Protein AF-A0A0G1E9Y6-F1 (afdb_monomer)

Nearest PDB structures (foldseek):
  5xzd-assembly1_D  TM=4.457E-01  e=4.533E+00  Roseovarius nubinhibens ISM
  3pzk-assembly1_A  TM=4.307E-01  e=6.859E+00  Mycobacterium tuberculosis
  7fc0-assembly2_F  TM=2.305E-01  e=1.658E+00  Rugamonas rubra
  7jmk-assembly1_A  TM=2.685E-01  e=7.721E+00  Sus scrofa

Sequence (262 aa):
MTETLSKDFIAIGKQYVEQHLTRLEKEKPYSPEYYFTLLLAKGIEAREKGNYGIAAAYVVRRGKMEFIFLGQNDMVSANNPHGHAEMNAVQNAKETFTKPVLDDLSIIIDWVPRTDEEISAVLARKQDYGTVIIRQAPENSKDEEFLITTLEPCPMCTVGSLKNPAVENVVIGAEDKFAGQVLNGRLEQLSQLWHDATITVNPNIFLMQSKNPDEKDTYIPDKLRELIQDLFFQTKDPLDAILRQNKTGFLVIPRNLEQLAN

Organism: NCBI:txid1618369

Solvent-accessible surface area (backbone atoms only — not comparable to full-atom values): 14147 Å² total; per-residue (Å²): 143,76,85,70,77,45,69,64,55,57,51,52,51,50,50,52,35,70,72,36,47,74,54,26,57,72,77,39,58,87,37,56,52,35,54,52,38,56,30,44,55,36,10,49,56,12,37,72,39,40,14,49,16,33,13,13,32,31,34,40,32,44,73,56,33,27,38,39,13,46,13,34,18,34,28,38,46,67,72,29,95,72,31,38,14,55,49,37,3,49,47,46,43,52,49,63,70,68,42,72,88,43,74,93,51,91,56,81,95,71,76,58,60,84,46,75,66,49,42,48,53,55,64,66,53,79,64,87,61,92,40,48,48,74,46,75,36,66,90,88,48,65,73,48,26,31,40,38,27,39,48,37,43,31,61,66,42,42,46,63,55,37,53,42,73,61,34,49,36,38,38,26,46,29,87,37,93,86,58,37,24,71,64,94,68,34,45,77,72,43,56,69,73,54,30,57,52,32,60,76,35,62,50,49,79,35,56,42,70,45,89,46,83,84,46,57,82,24,27,47,58,67,69,58,51,50,51,40,47,47,40,32,58,69,30,41,62,62,50,52,51,54,66,64,65,64,76,83,60,87,81,81,64,60,63,33,63,73,75,71,79,118

pLDDT: mean 81.6, std 17.06, range [32.81, 97.81]

Mean predicted aligned error: 8.32 Å

Foldseek 3Di:
DQCPLPPVLLVVLVVVLVVPQVVCCPPPVPFPQNQLSVLSVQLSVCVQQQHQSKKKWKWWDDAFKIKTFIFHACCQQVVNVQRHRLLNNVVSVVCVQPPCPCVVPDDHPPDDDPDPVSLCVVVVPPDPPVGMDMDTDPVPDDGAIAMEILEADFLCSLQVNQLPLRHQEYEYLYYDPPGHQDPDCSLVVDDPVSSVSNVVSVHHYEDLPDPDVVPRRNHDDPVSSCSSVSSNVSSPPVVVVVVVVPPDDDDPRDRGPVVVVD

Radius of gyration: 18.91 Å; Cα contacts (8 Å, |Δi|>4): 458; chains: 1; bounding box: 53×44×56 Å

InterPro domains:
  IPR002125 Cytidine and deoxycytidylate deaminase domain [PF00383] (33-173)
  IPR002125 Cytidine and deoxycytidylate deaminase domain [PS51747] (30-190)
  IPR016193 Cytidine deaminase-like [SSF53927] (30-204)

Structure (mmCIF, N/CA/C/O backbone):
data_AF-A0A0G1E9Y6-F1
#
_entry.id   AF-A0A0G1E9Y6-F1
#
loop_
_atom_site.group_PDB
_atom_site.id
_atom_site.type_symbol
_atom_site.label_atom_id
_atom_site.label_alt_id
_atom_site.label_comp_id
_atom_site.label_asym_id
_atom_site.label_entity_id
_atom_site.label_seq_id
_atom_site.pdbx_PDB_ins_code
_atom_site.Cartn_x
_atom_site.Cartn_y
_atom_site.Cartn_z
_atom_site.occupancy
_atom_site.B_iso_or_equiv
_atom_site.auth_seq_id
_atom_site.auth_comp_id
_atom_site.auth_asym_id
_atom_site.auth_atom_id
_atom_site.pdbx_PDB_model_num
ATOM 1 N N . MET A 1 1 ? 15.962 5.288 -27.166 1.00 34.84 1 MET A N 1
ATOM 2 C CA . MET A 1 1 ? 14.482 5.222 -27.075 1.00 34.84 1 MET A CA 1
ATOM 3 C C . MET A 1 1 ? 14.053 5.073 -25.609 1.00 34.84 1 MET A C 1
ATOM 5 O O . MET A 1 1 ? 13.316 4.158 -25.281 1.00 34.84 1 MET A O 1
ATOM 9 N N . THR A 1 2 ? 14.538 5.933 -24.708 1.00 37.34 2 THR A N 1
ATOM 10 C CA . THR A 1 2 ? 14.408 5.742 -23.244 1.00 37.34 2 THR A CA 1
ATOM 11 C C . THR A 1 2 ? 13.810 6.948 -22.508 1.00 37.34 2 THR A C 1
ATOM 13 O O . THR A 1 2 ? 13.509 6.842 -21.329 1.00 37.34 2 THR A O 1
ATOM 16 N N . GLU A 1 3 ? 13.536 8.060 -23.198 1.00 37.41 3 GLU A N 1
ATOM 17 C CA . GLU A 1 3 ? 12.888 9.258 -22.623 1.00 37.41 3 GLU A CA 1
ATOM 18 C C . GLU A 1 3 ? 11.346 9.217 -22.649 1.00 37.41 3 GLU A C 1
ATOM 20 O O . GLU A 1 3 ? 10.684 10.093 -22.097 1.00 37.41 3 GLU A O 1
ATOM 25 N N . THR A 1 4 ? 10.755 8.198 -23.282 1.00 38.66 4 THR A N 1
ATOM 26 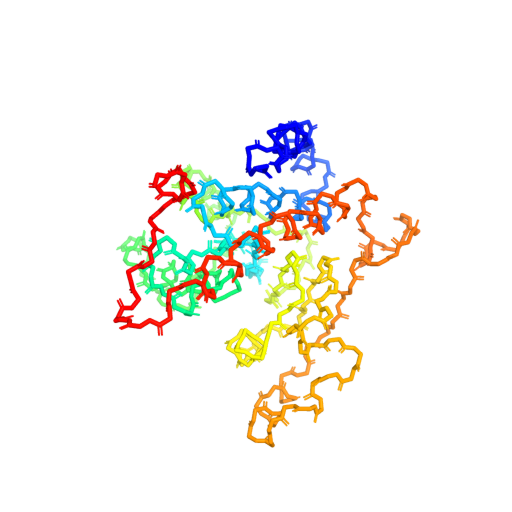C CA . THR A 1 4 ? 9.312 8.118 -23.592 1.00 38.66 4 THR A CA 1
ATOM 27 C C . THR A 1 4 ? 8.570 7.042 -22.790 1.00 38.66 4 THR A C 1
ATOM 29 O O . THR A 1 4 ? 7.489 6.613 -23.179 1.00 38.66 4 THR A O 1
ATOM 32 N N . LEU A 1 5 ? 9.121 6.600 -21.656 1.00 50.09 5 LEU A N 1
ATOM 33 C CA . LEU A 1 5 ? 8.353 5.886 -20.627 1.00 50.09 5 LEU A CA 1
ATOM 34 C C . LEU A 1 5 ? 7.532 6.949 -19.886 1.00 50.09 5 LEU A C 1
ATOM 36 O O . LEU A 1 5 ? 8.026 7.628 -18.986 1.00 50.09 5 LEU A O 1
ATOM 40 N N . SER A 1 6 ? 6.347 7.220 -20.436 1.00 56.78 6 SER A N 1
ATOM 41 C CA . SER A 1 6 ? 5.873 8.583 -20.687 1.00 56.78 6 SER A CA 1
ATOM 42 C C . SER A 1 6 ? 5.737 9.457 -19.436 1.00 56.78 6 SER A C 1
ATOM 44 O O . SER A 1 6 ? 5.146 9.069 -18.425 1.00 56.78 6 SER A O 1
ATOM 46 N N . LYS A 1 7 ? 6.242 10.694 -19.533 1.00 61.03 7 LYS A N 1
ATOM 47 C CA . LYS A 1 7 ? 5.901 11.788 -18.606 1.00 61.03 7 LYS A CA 1
ATOM 48 C C . LYS A 1 7 ? 4.377 11.934 -18.463 1.00 61.03 7 LYS A C 1
ATOM 50 O O . LYS A 1 7 ? 3.896 12.274 -17.384 1.00 61.03 7 LYS A O 1
ATOM 55 N N . ASP A 1 8 ? 3.636 11.579 -19.513 1.00 78.12 8 ASP A N 1
ATOM 56 C CA . ASP A 1 8 ? 2.174 11.575 -19.547 1.00 78.12 8 ASP A CA 1
ATOM 57 C C . ASP A 1 8 ? 1.568 10.641 -18.494 1.00 78.12 8 ASP A C 1
ATOM 59 O O . ASP A 1 8 ? 0.595 11.012 -17.850 1.00 78.12 8 ASP A O 1
ATOM 63 N N . PHE A 1 9 ? 2.152 9.465 -18.239 1.00 82.56 9 PHE A N 1
ATOM 64 C CA . PHE A 1 9 ? 1.605 8.551 -17.237 1.00 82.56 9 PHE A CA 1
ATOM 65 C C . PHE A 1 9 ? 1.725 9.089 -15.808 1.00 82.56 9 PHE A C 1
ATOM 67 O O . PHE A 1 9 ? 0.762 9.023 -15.048 1.00 82.56 9 PHE A O 1
ATOM 74 N N . ILE A 1 10 ? 2.883 9.651 -15.437 1.00 87.00 10 ILE A N 1
ATOM 75 C CA . ILE A 1 10 ? 3.052 10.276 -14.114 1.00 87.00 10 ILE A CA 1
ATOM 76 C C . ILE A 1 10 ? 2.090 11.445 -13.957 1.00 87.00 10 ILE A C 1
ATOM 78 O O . ILE A 1 10 ? 1.465 11.574 -12.907 1.00 87.00 10 ILE A O 1
ATOM 82 N N . ALA A 1 11 ? 1.941 12.264 -14.999 1.00 90.25 11 ALA A N 1
ATOM 83 C CA . ALA A 1 11 ? 0.990 13.365 -14.989 1.00 90.25 11 ALA A CA 1
ATOM 84 C C . ALA A 1 11 ? -0.448 12.864 -14.773 1.00 90.25 11 ALA A C 1
ATOM 86 O O . ALA A 1 11 ? -1.142 13.394 -13.911 1.00 90.25 11 ALA A O 1
ATOM 87 N N . ILE A 1 12 ? -0.867 11.800 -15.470 1.00 92.56 12 ILE A N 1
ATOM 88 C CA . ILE A 1 12 ? -2.189 11.178 -15.285 1.00 92.56 12 ILE A CA 1
ATOM 89 C C . ILE A 1 12 ? -2.346 10.638 -13.857 1.00 92.56 12 ILE A C 1
ATOM 91 O O . ILE A 1 12 ? -3.382 10.856 -13.233 1.00 92.56 12 ILE A O 1
ATOM 95 N N . GLY A 1 13 ? -1.336 9.948 -13.321 1.00 93.81 13 GLY A N 1
ATOM 96 C CA . GLY A 1 13 ? -1.364 9.417 -11.958 1.00 93.81 13 GLY A CA 1
ATOM 97 C C . GLY A 1 13 ? -1.478 10.521 -10.903 1.00 93.81 13 GLY A C 1
ATOM 98 O O . GLY A 1 13 ? -2.328 10.441 -10.019 1.00 93.81 13 GLY A O 1
ATOM 99 N N . LYS A 1 14 ? -0.684 11.591 -11.028 1.00 94.88 14 LYS A N 1
ATOM 100 C CA . LYS A 1 14 ? -0.758 12.766 -10.145 1.00 94.88 14 LYS A CA 1
ATOM 101 C C . LYS A 1 14 ? -2.113 13.457 -10.242 1.00 94.88 14 LYS A C 1
ATOM 103 O O . LYS A 1 14 ? -2.725 13.733 -9.216 1.00 94.88 14 LYS A O 1
ATOM 108 N N . GLN A 1 15 ? -2.619 13.646 -11.458 1.00 95.81 15 GLN A N 1
ATOM 109 C CA . GLN A 1 15 ? -3.943 14.213 -11.692 1.00 95.81 15 GLN A CA 1
ATOM 110 C C . GLN A 1 15 ? -5.045 13.363 -11.042 1.00 95.81 15 GLN A C 1
ATOM 112 O O . GLN A 1 15 ? -5.948 13.918 -10.420 1.00 95.81 15 GLN A O 1
ATOM 117 N N . TYR A 1 16 ? -4.966 12.030 -11.136 1.00 96.19 16 TYR A N 1
ATOM 118 C CA . TYR A 1 16 ? -5.903 11.124 -10.465 1.00 96.19 16 TYR A CA 1
ATOM 119 C C . TYR A 1 16 ? -5.879 11.329 -8.945 1.00 96.19 16 TYR A C 1
ATOM 121 O O . TYR A 1 16 ? -6.930 11.487 -8.322 1.00 96.19 16 TYR A O 1
ATOM 129 N N . VAL A 1 17 ? -4.683 11.375 -8.346 1.00 96.19 17 VAL A N 1
ATOM 130 C CA . VAL A 1 17 ? -4.509 11.621 -6.905 1.00 96.19 17 VAL A CA 1
ATOM 131 C C . VAL A 1 17 ? -5.109 12.973 -6.508 1.00 96.19 17 VAL A C 1
ATOM 133 O O . VAL A 1 17 ? -5.922 13.025 -5.587 1.00 96.19 17 VAL A O 1
ATOM 136 N N . GLU A 1 18 ? -4.778 14.051 -7.220 1.00 95.12 18 GLU A N 1
ATOM 137 C CA . GLU A 1 18 ? -5.280 15.407 -6.949 1.00 95.12 18 GLU A CA 1
ATOM 138 C C . GLU A 1 18 ? -6.811 15.500 -7.036 1.00 95.12 18 GLU A C 1
ATOM 140 O O . GLU A 1 18 ? -7.451 16.144 -6.204 1.00 95.12 18 GLU A O 1
ATOM 145 N N . GLN A 1 19 ? -7.416 14.830 -8.019 1.00 94.88 19 GLN A N 1
ATOM 146 C CA . GLN A 1 19 ? -8.863 14.854 -8.242 1.00 94.88 19 GLN A CA 1
ATOM 147 C C . GLN A 1 19 ? -9.655 14.020 -7.233 1.00 94.88 19 GLN A C 1
ATOM 149 O O . GLN A 1 19 ? -10.863 14.231 -7.072 1.00 94.88 19 GLN A O 1
ATOM 154 N N . HIS A 1 20 ? -9.028 13.031 -6.596 1.00 95.69 20 HIS A N 1
ATOM 155 C CA . HIS A 1 20 ? -9.759 12.031 -5.824 1.00 95.69 20 HIS A CA 1
ATOM 156 C C . HIS A 1 20 ? -9.393 11.979 -4.353 1.00 95.69 20 HIS A C 1
ATOM 158 O O . HIS A 1 20 ? -10.297 11.762 -3.551 1.00 95.69 20 HIS A O 1
ATOM 164 N N . LEU A 1 21 ? -8.141 12.224 -3.965 1.00 93.06 21 LEU A N 1
ATOM 165 C CA . LEU A 1 21 ? -7.697 11.971 -2.595 1.00 93.06 21 LEU A CA 1
ATOM 166 C C . LEU A 1 21 ? -8.490 12.787 -1.564 1.00 93.06 21 LEU A C 1
ATOM 168 O O . LEU A 1 21 ? -9.102 12.206 -0.673 1.00 93.06 21 LEU A O 1
ATOM 172 N N . THR A 1 22 ? -8.582 14.109 -1.738 1.00 91.81 22 THR A N 1
ATOM 173 C CA . THR A 1 22 ? -9.331 14.998 -0.827 1.00 91.81 22 THR A CA 1
ATOM 174 C C . THR A 1 22 ? -10.829 14.685 -0.794 1.00 91.81 22 THR A C 1
ATOM 176 O O . THR A 1 22 ? -11.490 14.862 0.229 1.00 91.81 22 THR A O 1
ATOM 179 N N . ARG A 1 23 ? -11.394 14.238 -1.922 1.00 95.31 23 ARG A N 1
ATOM 180 C CA . ARG A 1 23 ? -12.802 13.831 -2.002 1.00 95.31 23 ARG A CA 1
ATOM 181 C C . ARG A 1 23 ? -13.021 12.527 -1.233 1.00 95.31 23 ARG A C 1
ATOM 183 O O . ARG A 1 23 ? -13.913 12.456 -0.395 1.00 95.31 23 ARG A O 1
ATOM 190 N N . LEU A 1 24 ? -12.187 11.521 -1.485 1.00 94.38 24 LEU A N 1
ATOM 191 C CA . LEU A 1 24 ? -12.252 10.210 -0.842 1.00 94.38 24 LEU A CA 1
ATOM 192 C C . LEU A 1 24 ? -11.984 10.294 0.656 1.00 94.38 24 LEU A C 1
ATOM 194 O O . LEU A 1 24 ? -12.650 9.604 1.416 1.00 94.38 24 LEU A O 1
ATOM 198 N N . GLU A 1 25 ? -11.082 11.170 1.089 1.00 92.56 25 GLU A N 1
ATOM 199 C CA . GLU A 1 25 ? -10.841 11.435 2.507 1.00 92.56 25 GLU A CA 1
ATOM 200 C C . GLU A 1 25 ? -12.116 11.878 3.237 1.00 92.56 25 GLU A C 1
ATOM 202 O O . GLU A 1 25 ? -12.355 11.475 4.370 1.00 92.56 25 GLU A O 1
ATOM 207 N N . LYS A 1 26 ? -12.966 12.673 2.578 1.00 92.06 26 LYS A N 1
ATOM 208 C CA . LYS A 1 26 ? -14.221 13.168 3.157 1.00 92.06 26 LYS A CA 1
ATOM 209 C C . LYS A 1 26 ? -15.371 12.177 3.017 1.00 92.06 26 LYS A C 1
ATOM 211 O O . LYS A 1 26 ? -16.160 12.020 3.940 1.00 92.06 26 LYS A O 1
ATOM 216 N N . GLU A 1 27 ? -15.500 11.547 1.852 1.00 94.25 27 GLU A N 1
ATOM 217 C CA . GLU A 1 27 ? -16.672 10.735 1.501 1.00 94.25 27 GLU A CA 1
ATOM 218 C C . GLU A 1 27 ? -16.517 9.260 1.882 1.00 94.25 27 GLU A C 1
ATOM 220 O O . GLU A 1 27 ? -17.494 8.602 2.235 1.00 94.25 27 GLU A O 1
ATOM 225 N N . LYS A 1 28 ? -15.304 8.711 1.749 1.00 92.31 28 LYS A N 1
ATOM 226 C CA . LYS A 1 28 ? -15.010 7.277 1.880 1.00 92.31 28 LYS A CA 1
ATOM 227 C C . LYS A 1 28 ? -13.615 7.023 2.492 1.00 92.31 28 LYS A C 1
ATOM 229 O O . LYS A 1 28 ? -12.839 6.257 1.905 1.00 92.31 28 LYS A O 1
ATOM 234 N N . PRO A 1 29 ? -13.281 7.611 3.660 1.00 91.50 29 PRO A N 1
ATOM 235 C CA . PRO A 1 29 ? -11.922 7.595 4.208 1.00 91.50 29 PRO A CA 1
ATOM 236 C C . PRO A 1 29 ? -11.361 6.189 4.430 1.00 91.50 29 PRO A C 1
ATOM 238 O O . PRO A 1 29 ? -10.158 6.000 4.329 1.00 91.50 29 PRO A O 1
ATOM 241 N N . TYR A 1 30 ? -12.206 5.194 4.694 1.00 93.44 30 TYR A N 1
ATOM 242 C CA . TYR A 1 30 ? -11.786 3.824 5.018 1.00 93.44 30 TYR A CA 1
ATOM 243 C C . TYR A 1 30 ? -11.965 2.838 3.856 1.00 93.44 30 TYR A C 1
ATOM 245 O O . TYR A 1 30 ? -11.946 1.627 4.060 1.00 93.44 30 TYR A O 1
ATOM 253 N N . SER A 1 31 ? -12.202 3.339 2.641 1.00 93.69 31 SER A N 1
ATOM 254 C CA . SER A 1 31 ? -12.378 2.488 1.461 1.00 93.69 31 SER A CA 1
ATOM 255 C C . SER A 1 31 ? -11.037 2.024 0.886 1.00 93.69 31 SER A C 1
ATOM 257 O O . SER A 1 31 ? -10.064 2.784 0.939 1.00 93.69 31 SER A O 1
ATOM 259 N N . PRO A 1 32 ? -10.976 0.840 0.243 1.00 95.25 32 PRO A N 1
ATOM 260 C CA . PRO A 1 32 ? -9.805 0.442 -0.534 1.00 95.25 32 PRO A CA 1
ATOM 261 C C . PRO A 1 32 ? -9.393 1.510 -1.551 1.00 95.25 32 PRO A C 1
ATOM 263 O O . PRO A 1 32 ? -8.212 1.810 -1.668 1.00 95.25 32 PRO A O 1
ATOM 266 N N . GLU A 1 33 ? -10.355 2.164 -2.212 1.00 95.75 33 GLU A N 1
ATOM 267 C CA . GLU A 1 33 ? -10.093 3.259 -3.156 1.00 95.75 33 GLU A CA 1
ATOM 268 C C . GLU A 1 33 ? -9.278 4.401 -2.523 1.00 95.75 33 GLU A C 1
ATOM 270 O O . GLU A 1 33 ? -8.324 4.882 -3.137 1.00 95.75 33 GLU A O 1
ATOM 275 N N . TYR A 1 34 ? -9.594 4.805 -1.288 1.00 95.94 34 TYR A N 1
ATOM 276 C CA . TYR A 1 34 ? -8.815 5.814 -0.567 1.00 95.94 34 TYR A CA 1
ATOM 277 C C . TYR A 1 34 ? -7.381 5.340 -0.309 1.00 95.94 34 TYR A C 1
ATOM 279 O O . TYR A 1 34 ? -6.430 6.029 -0.688 1.00 95.94 34 TYR A O 1
ATOM 287 N N . TYR A 1 35 ? -7.211 4.153 0.284 1.00 96.88 35 TYR A N 1
ATOM 288 C CA . TYR A 1 35 ? -5.880 3.632 0.602 1.00 96.88 35 TYR A CA 1
ATOM 289 C C . TYR A 1 35 ? -5.032 3.452 -0.657 1.00 96.88 35 TYR A C 1
ATOM 291 O O . TYR A 1 35 ? -3.887 3.887 -0.702 1.00 96.88 35 TYR A O 1
ATOM 299 N N . PHE A 1 36 ? -5.596 2.887 -1.720 1.00 97.81 36 PHE A N 1
ATOM 300 C CA . PHE A 1 36 ? -4.884 2.706 -2.979 1.00 97.81 36 PHE A CA 1
ATOM 301 C C . PHE A 1 36 ? -4.582 4.030 -3.693 1.00 97.81 36 PHE A C 1
ATOM 303 O O . PHE A 1 36 ? -3.564 4.121 -4.374 1.00 97.81 36 PHE A O 1
ATOM 310 N N . THR A 1 37 ? -5.377 5.084 -3.482 1.00 97.25 37 THR A N 1
ATOM 311 C CA . THR A 1 37 ? -5.044 6.436 -3.966 1.00 97.25 37 THR A CA 1
ATOM 312 C C . THR A 1 37 ? -3.858 7.036 -3.197 1.00 97.25 37 THR A C 1
ATOM 314 O O . THR A 1 37 ? -2.972 7.624 -3.817 1.00 97.25 37 THR A O 1
ATOM 317 N N . LEU A 1 38 ? -3.774 6.836 -1.872 1.00 95.88 38 LEU A N 1
ATOM 318 C CA . LEU A 1 38 ? -2.578 7.194 -1.088 1.00 95.88 38 LEU A CA 1
ATOM 319 C C . LEU A 1 38 ? -1.339 6.439 -1.585 1.00 95.88 38 LEU A C 1
ATOM 321 O O . LEU A 1 38 ? -0.268 7.022 -1.762 1.00 95.88 38 LEU A O 1
ATOM 325 N N . LEU A 1 39 ? -1.487 5.137 -1.831 1.00 97.62 39 LEU A N 1
ATOM 326 C CA . LEU A 1 39 ? -0.387 4.298 -2.290 1.00 97.62 39 LEU A CA 1
ATOM 327 C C . LEU A 1 39 ? 0.042 4.613 -3.721 1.00 97.62 39 LEU A C 1
ATOM 329 O O . LEU A 1 39 ? 1.234 4.558 -4.009 1.00 97.62 39 LEU A O 1
ATOM 333 N N . LEU A 1 40 ? -0.878 5.013 -4.599 1.00 97.50 40 LEU A N 1
ATOM 334 C CA . LEU A 1 40 ? -0.531 5.520 -5.924 1.00 97.50 40 LEU A CA 1
ATOM 335 C C . LEU A 1 40 ? 0.393 6.742 -5.813 1.00 97.50 40 LEU A C 1
ATOM 337 O O . LEU A 1 40 ? 1.425 6.783 -6.481 1.00 97.50 40 LEU A O 1
ATOM 341 N N . ALA A 1 41 ? 0.079 7.696 -4.929 1.00 95.94 41 ALA A N 1
ATOM 342 C CA . ALA A 1 41 ? 0.934 8.861 -4.696 1.00 95.94 41 ALA A CA 1
ATOM 343 C C . ALA A 1 41 ? 2.351 8.451 -4.249 1.00 95.94 41 ALA A C 1
ATOM 345 O O . ALA A 1 41 ? 3.343 8.919 -4.808 1.00 95.94 41 ALA A O 1
ATOM 346 N N . LYS A 1 42 ? 2.457 7.499 -3.314 1.00 96.31 42 LYS A N 1
ATOM 347 C CA . LYS A 1 42 ? 3.748 6.979 -2.834 1.00 96.31 42 LYS A CA 1
ATOM 348 C C . LYS A 1 42 ? 4.507 6.144 -3.864 1.00 96.31 42 LYS A C 1
ATOM 350 O O . LYS A 1 42 ? 5.730 6.225 -3.942 1.00 96.31 42 LYS A O 1
ATOM 355 N N . GLY A 1 43 ? 3.813 5.385 -4.704 1.00 96.25 43 GLY A N 1
ATOM 356 C CA . GLY A 1 43 ? 4.439 4.672 -5.815 1.00 96.25 43 GLY A CA 1
ATOM 357 C C . GLY A 1 43 ? 5.015 5.642 -6.852 1.00 96.25 43 GLY A C 1
ATOM 358 O O . GLY A 1 43 ? 6.089 5.394 -7.401 1.00 96.25 43 GLY A O 1
ATOM 359 N N . ILE A 1 44 ? 4.330 6.768 -7.096 1.00 95.19 44 ILE A N 1
ATOM 360 C CA . ILE A 1 44 ? 4.820 7.834 -7.977 1.00 95.19 44 ILE A CA 1
ATOM 361 C C . ILE A 1 44 ? 6.095 8.439 -7.383 1.00 95.19 44 ILE A C 1
ATOM 363 O O . ILE A 1 44 ? 7.099 8.521 -8.087 1.00 95.19 44 ILE A O 1
ATOM 367 N N . GLU A 1 45 ? 6.105 8.756 -6.083 1.00 94.19 45 GLU A N 1
ATOM 368 C CA . GLU A 1 45 ? 7.312 9.219 -5.383 1.00 94.19 45 GLU A CA 1
ATOM 369 C C . GLU A 1 45 ? 8.468 8.201 -5.477 1.00 94.19 45 GLU A C 1
ATOM 371 O O . GLU A 1 45 ? 9.625 8.593 -5.643 1.00 94.19 45 GLU A O 1
ATOM 376 N N . ALA A 1 46 ? 8.193 6.895 -5.362 1.00 94.62 46 ALA A N 1
ATOM 377 C CA . ALA A 1 46 ? 9.204 5.841 -5.511 1.00 94.62 46 ALA A CA 1
ATOM 378 C C . ALA A 1 46 ? 9.831 5.858 -6.908 1.00 94.62 46 ALA A C 1
ATOM 380 O O . ALA A 1 46 ? 11.059 5.881 -7.037 1.00 94.62 46 ALA A O 1
ATOM 381 N N . ARG A 1 47 ? 8.984 5.914 -7.942 1.00 91.69 47 ARG A N 1
ATOM 382 C CA . ARG A 1 47 ? 9.408 6.007 -9.341 1.00 91.69 47 ARG A CA 1
ATOM 383 C C . ARG A 1 47 ? 10.238 7.261 -9.601 1.00 91.69 47 ARG A C 1
ATOM 385 O O . ARG A 1 47 ? 11.270 7.169 -10.256 1.00 91.69 47 ARG A O 1
ATOM 392 N N . GLU A 1 48 ? 9.809 8.421 -9.111 1.00 90.56 48 GLU A N 1
ATOM 393 C CA . GLU A 1 48 ? 10.532 9.688 -9.306 1.00 90.56 48 GLU A CA 1
ATOM 394 C C . GLU A 1 48 ? 11.925 9.663 -8.666 1.00 90.56 48 GLU A C 1
ATOM 396 O O . GLU A 1 48 ? 12.869 10.235 -9.207 1.00 90.56 48 GLU A O 1
ATOM 401 N N . LYS A 1 49 ? 12.087 8.918 -7.567 1.00 90.00 49 LYS A N 1
ATOM 402 C CA . LYS A 1 49 ? 13.388 8.644 -6.935 1.00 90.00 49 LYS A CA 1
ATOM 403 C C . LYS A 1 49 ? 14.194 7.538 -7.635 1.00 90.00 49 LYS A C 1
ATOM 405 O O . LYS A 1 49 ? 15.302 7.236 -7.210 1.00 90.00 49 LYS A O 1
ATOM 410 N N . GLY A 1 50 ? 13.667 6.941 -8.703 1.00 89.19 50 GLY A N 1
ATOM 411 C CA . GLY A 1 50 ? 14.321 5.890 -9.482 1.00 89.19 50 GLY A CA 1
ATOM 412 C C . GLY A 1 50 ? 14.225 4.486 -8.900 1.00 89.19 50 GLY A C 1
ATOM 413 O O . GLY A 1 50 ? 15.073 3.652 -9.191 1.00 89.19 50 GLY A O 1
ATOM 414 N N . ASN A 1 51 ? 13.193 4.209 -8.108 1.00 92.19 51 ASN A N 1
ATOM 415 C CA . ASN A 1 51 ? 12.891 2.867 -7.616 1.00 92.19 51 ASN A CA 1
ATOM 416 C C . ASN A 1 51 ? 11.750 2.230 -8.412 1.00 92.19 51 ASN A C 1
ATOM 418 O O . ASN A 1 51 ? 11.069 2.894 -9.200 1.00 92.19 51 ASN A O 1
ATOM 422 N N . TYR A 1 52 ? 11.509 0.940 -8.171 1.00 94.25 52 TYR A N 1
ATOM 423 C CA . TYR A 1 52 ? 10.278 0.302 -8.624 1.00 94.25 52 TYR A CA 1
ATOM 424 C C . TYR A 1 52 ? 9.082 1.060 -8.041 1.00 94.25 52 TYR A C 1
ATOM 426 O O . TYR A 1 52 ? 9.066 1.386 -6.855 1.00 94.25 52 TYR A O 1
ATOM 434 N N . GLY A 1 53 ? 8.084 1.350 -8.870 1.00 95.69 53 GLY A N 1
ATOM 435 C CA . GLY A 1 53 ? 6.898 2.124 -8.512 1.00 95.69 53 GLY A CA 1
ATOM 436 C C . GLY A 1 53 ? 5.914 1.351 -7.628 1.00 95.69 53 GLY A C 1
ATOM 437 O O . GLY A 1 53 ? 4.767 1.151 -8.009 1.00 95.69 53 GLY A O 1
ATOM 438 N N . ILE A 1 54 ? 6.383 0.878 -6.474 1.00 97.38 54 ILE A N 1
ATOM 439 C CA . ILE A 1 54 ? 5.655 0.033 -5.526 1.00 97.38 54 ILE A CA 1
ATOM 440 C C . ILE A 1 54 ? 5.535 0.789 -4.202 1.00 97.38 54 ILE A C 1
ATOM 442 O O . ILE A 1 54 ? 6.511 1.349 -3.694 1.00 97.38 54 ILE A O 1
ATOM 446 N N . ALA A 1 55 ? 4.337 0.765 -3.631 1.00 97.81 55 ALA A N 1
ATOM 447 C CA . ALA A 1 55 ? 4.017 1.301 -2.316 1.00 97.81 55 ALA A CA 1
ATOM 448 C C . ALA A 1 55 ? 3.150 0.336 -1.497 1.00 97.81 55 ALA A C 1
ATOM 450 O O . ALA A 1 55 ? 2.437 -0.508 -2.051 1.00 97.81 55 ALA A O 1
ATOM 451 N N . ALA A 1 56 ? 3.197 0.493 -0.178 1.00 97.75 56 ALA A N 1
ATOM 452 C CA . ALA A 1 56 ? 2.418 -0.274 0.779 1.00 97.75 56 ALA A CA 1
ATOM 453 C C . ALA A 1 56 ? 2.023 0.586 1.986 1.00 97.75 56 ALA A C 1
ATOM 455 O O . ALA A 1 56 ? 2.640 1.613 2.261 1.00 97.75 56 ALA A O 1
ATOM 456 N N . ALA A 1 57 ? 0.986 0.172 2.702 1.00 96.56 57 ALA A N 1
ATOM 457 C CA . ALA A 1 57 ? 0.565 0.746 3.966 1.00 96.56 57 ALA A CA 1
ATOM 458 C C . ALA A 1 57 ? 0.458 -0.363 5.006 1.00 96.56 57 ALA A C 1
ATOM 460 O O . ALA A 1 57 ? -0.189 -1.380 4.767 1.00 96.56 57 ALA A O 1
ATOM 461 N N . TYR A 1 58 ? 1.050 -0.135 6.168 1.00 94.75 58 TYR A N 1
ATOM 462 C CA . TYR A 1 58 ? 0.751 -0.889 7.372 1.00 94.75 58 TYR A CA 1
ATOM 463 C C . TYR A 1 58 ? -0.301 -0.107 8.146 1.00 94.75 58 TYR A C 1
ATOM 465 O O . TYR A 1 58 ? -0.063 1.049 8.489 1.00 94.75 58 TYR A O 1
ATOM 473 N N . VAL A 1 59 ? -1.474 -0.687 8.366 1.00 93.62 59 VAL A N 1
ATOM 474 C CA . VAL A 1 59 ? -2.573 -0.006 9.048 1.00 93.62 59 VAL A CA 1
ATOM 475 C C . VAL A 1 59 ? -2.822 -0.675 10.383 1.00 93.62 59 VAL A C 1
ATOM 477 O O . VAL A 1 59 ? -2.941 -1.894 10.459 1.00 93.62 59 VAL A O 1
ATOM 480 N N . VAL A 1 60 ? -2.898 0.139 11.428 1.00 90.81 60 VAL A N 1
ATOM 481 C CA . VAL A 1 60 ? -3.177 -0.290 12.795 1.00 90.81 60 VAL A CA 1
ATOM 482 C C . VAL A 1 60 ? -4.416 0.447 13.268 1.00 90.81 60 VAL A C 1
ATOM 484 O O . VAL A 1 60 ? -4.422 1.677 13.329 1.00 90.81 60 VAL A O 1
ATOM 487 N N . ARG A 1 61 ? -5.462 -0.298 13.617 1.00 89.94 61 ARG A N 1
ATOM 488 C CA . ARG A 1 61 ? -6.631 0.220 14.326 1.00 89.94 61 ARG A CA 1
ATOM 489 C C . ARG A 1 61 ? -6.564 -0.261 15.757 1.00 89.94 61 ARG A C 1
ATOM 491 O O . ARG A 1 61 ? -6.423 -1.454 16.011 1.00 89.94 61 ARG A O 1
ATOM 498 N N . ARG A 1 62 ? -6.609 0.683 16.687 1.00 85.69 62 ARG A N 1
ATOM 499 C CA . ARG A 1 62 ? -6.576 0.419 18.123 1.00 85.69 62 ARG A CA 1
ATOM 500 C C . ARG A 1 62 ? -7.524 1.390 18.806 1.00 85.69 62 ARG A C 1
ATOM 502 O O . ARG A 1 62 ? -7.375 2.606 18.662 1.00 85.69 62 ARG A O 1
ATOM 509 N N . GLY A 1 63 ? -8.501 0.872 19.542 1.00 84.06 63 GLY A N 1
ATOM 510 C CA . GLY A 1 63 ? -9.545 1.687 20.158 1.00 84.06 63 GLY A CA 1
ATOM 511 C C . GLY A 1 63 ? -10.269 2.557 19.125 1.00 84.06 63 GLY A C 1
ATOM 512 O O . GLY A 1 63 ? -10.817 2.057 18.151 1.00 84.06 63 GLY A O 1
ATOM 513 N N . LYS A 1 64 ? -10.271 3.880 19.326 1.00 86.62 64 LYS A N 1
ATOM 514 C CA . LYS A 1 64 ? -10.908 4.842 18.406 1.00 86.62 64 LYS A CA 1
ATOM 515 C C . LYS A 1 64 ? -9.941 5.440 17.374 1.00 86.62 64 LYS A C 1
ATOM 517 O O . LYS A 1 64 ? -10.306 6.406 16.707 1.00 86.62 64 LYS A O 1
ATOM 522 N N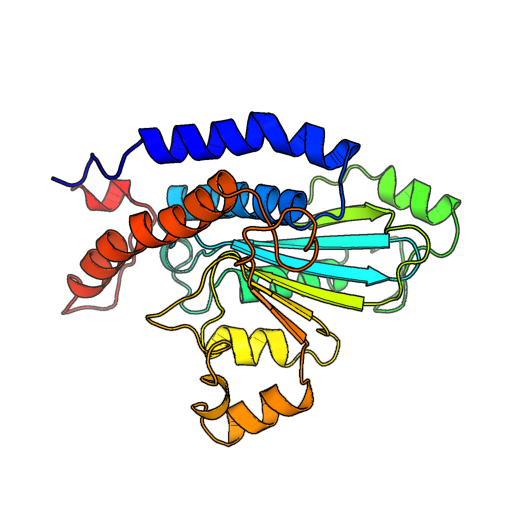 . MET A 1 65 ? -8.722 4.915 17.248 1.00 86.50 65 MET A N 1
ATOM 523 C CA . MET A 1 65 ? -7.661 5.499 16.422 1.00 86.50 65 MET A CA 1
ATOM 524 C C . MET A 1 65 ? -7.230 4.569 15.293 1.00 86.50 65 MET A C 1
ATOM 526 O O . MET A 1 65 ? -7.111 3.359 15.476 1.00 86.50 65 MET A O 1
ATOM 530 N N . GLU A 1 66 ? -6.960 5.157 14.131 1.00 90.69 66 GLU A N 1
ATOM 531 C CA . GLU A 1 66 ? -6.335 4.496 12.994 1.00 90.69 66 GLU A CA 1
ATOM 532 C C . GLU A 1 66 ? -5.007 5.182 12.665 1.00 90.69 66 GLU A C 1
ATOM 534 O O . GLU A 1 66 ? -4.934 6.403 12.494 1.00 90.69 66 GLU A O 1
ATOM 539 N N . PHE A 1 67 ? -3.967 4.366 12.545 1.00 90.50 67 PHE A N 1
ATOM 540 C CA . PHE A 1 67 ? -2.629 4.756 12.135 1.00 90.50 67 PHE A CA 1
ATOM 541 C C . PHE A 1 67 ? -2.327 4.096 10.793 1.00 90.50 67 PHE A C 1
ATOM 543 O O . PHE A 1 67 ? -2.432 2.879 10.665 1.00 90.50 67 PHE A O 1
ATOM 550 N N . ILE A 1 68 ? -1.951 4.887 9.793 1.00 93.38 68 ILE A N 1
ATOM 551 C CA . ILE A 1 68 ? -1.595 4.419 8.452 1.00 93.38 68 ILE A CA 1
ATOM 552 C C . ILE A 1 68 ? -0.124 4.751 8.232 1.00 93.38 68 ILE A C 1
ATOM 554 O O . ILE A 1 68 ? 0.231 5.908 8.010 1.00 93.38 68 ILE A O 1
ATOM 558 N N . PHE A 1 69 ? 0.729 3.736 8.281 1.00 92.88 69 PHE A N 1
ATOM 559 C CA . PHE A 1 69 ? 2.162 3.857 8.044 1.00 92.88 69 PHE A CA 1
ATOM 560 C C . PHE A 1 69 ? 2.455 3.546 6.582 1.00 92.88 69 PHE A C 1
ATOM 562 O O . PHE A 1 69 ? 2.369 2.402 6.142 1.00 92.88 69 PHE A O 1
ATOM 569 N N . LEU A 1 70 ? 2.777 4.576 5.814 1.00 95.25 70 LEU A N 1
ATOM 570 C CA . LEU A 1 70 ? 3.060 4.491 4.391 1.00 95.25 70 LEU A CA 1
ATOM 571 C C . LEU A 1 70 ? 4.517 4.096 4.163 1.00 95.25 70 LEU A C 1
ATOM 573 O O . LEU A 1 70 ? 5.432 4.688 4.732 1.00 95.25 70 LEU A O 1
ATOM 577 N N . GLY A 1 71 ? 4.732 3.130 3.283 1.00 95.44 71 GLY A N 1
ATOM 578 C CA . GLY A 1 71 ? 6.031 2.713 2.785 1.00 95.44 71 GLY A CA 1
ATOM 579 C C . GLY A 1 71 ? 6.061 2.761 1.265 1.00 95.44 71 GLY A C 1
ATOM 580 O O . GLY A 1 71 ? 5.051 2.575 0.585 1.00 95.44 71 GLY A O 1
ATOM 581 N N . GLN A 1 72 ? 7.243 3.009 0.722 1.00 96.50 72 GLN A N 1
ATOM 582 C CA . GLN A 1 72 ? 7.490 2.985 -0.711 1.00 96.50 72 GLN A CA 1
ATOM 583 C C . GLN A 1 72 ? 8.818 2.295 -0.981 1.00 96.50 72 GLN A C 1
ATOM 585 O O . GLN A 1 72 ? 9.677 2.268 -0.097 1.00 96.50 72 GLN A O 1
ATOM 590 N N . ASN A 1 73 ? 8.987 1.741 -2.177 1.00 96.38 73 ASN A N 1
ATOM 591 C CA . ASN A 1 73 ? 10.258 1.139 -2.550 1.00 96.38 73 ASN A CA 1
ATOM 592 C C . ASN A 1 73 ? 11.352 2.220 -2.603 1.00 96.38 73 ASN A C 1
ATOM 594 O O . ASN A 1 73 ? 11.167 3.280 -3.208 1.00 96.38 73 ASN A O 1
ATOM 598 N N . ASP A 1 74 ? 12.479 1.952 -1.957 1.00 94.62 74 ASP A N 1
ATOM 599 C CA . ASP A 1 74 ? 13.668 2.802 -1.957 1.00 94.62 74 ASP A CA 1
ATOM 600 C C . ASP A 1 74 ? 14.952 2.017 -2.258 1.00 94.62 74 ASP A C 1
ATOM 602 O O . ASP A 1 74 ? 16.046 2.569 -2.126 1.00 94.62 74 ASP A O 1
ATOM 606 N N . MET A 1 75 ? 14.824 0.767 -2.728 1.00 91.50 75 MET A N 1
ATOM 607 C CA . MET A 1 75 ? 15.928 -0.165 -2.963 1.00 91.50 75 MET A CA 1
ATOM 608 C C . MET A 1 75 ? 17.103 0.463 -3.705 1.00 91.50 75 MET A C 1
ATOM 610 O O . MET A 1 75 ? 18.258 0.328 -3.295 1.00 91.50 75 MET A O 1
ATOM 614 N N . VAL A 1 76 ? 16.794 1.119 -4.819 1.00 87.12 76 VAL A N 1
ATOM 615 C CA . VAL A 1 76 ? 17.776 1.674 -5.741 1.00 87.12 76 VAL A CA 1
ATOM 616 C C . VAL A 1 76 ? 18.365 2.942 -5.131 1.00 87.12 76 VAL A C 1
ATOM 618 O O . VAL A 1 76 ? 19.572 3.039 -4.919 1.00 87.12 76 VAL A O 1
ATOM 621 N N . SER A 1 77 ? 17.503 3.889 -4.757 1.00 88.00 77 SER A N 1
ATOM 622 C CA . SER A 1 77 ? 17.920 5.198 -4.243 1.00 88.00 77 SER A CA 1
ATOM 623 C C . SER A 1 77 ? 18.668 5.134 -2.906 1.00 88.00 77 SER A C 1
ATOM 625 O O . SER A 1 77 ? 19.551 5.955 -2.660 1.00 88.00 77 SER A O 1
ATOM 627 N N . ALA A 1 78 ? 18.329 4.167 -2.049 1.00 87.31 78 ALA A N 1
ATOM 628 C CA . ALA A 1 78 ? 18.929 3.967 -0.732 1.00 87.31 78 ALA A CA 1
ATOM 629 C C . ALA A 1 78 ? 20.053 2.917 -0.740 1.00 87.31 78 ALA A C 1
ATOM 631 O O . ALA A 1 78 ? 20.684 2.700 0.293 1.00 87.31 78 ALA A O 1
ATOM 632 N N . ASN A 1 79 ? 20.314 2.266 -1.882 1.00 85.00 79 ASN A N 1
ATOM 633 C CA . ASN A 1 79 ? 21.244 1.142 -1.997 1.00 85.00 79 ASN A CA 1
ATOM 634 C C . ASN A 1 79 ? 20.969 0.040 -0.953 1.00 85.00 79 ASN A C 1
ATOM 636 O O . ASN A 1 79 ? 21.879 -0.470 -0.295 1.00 85.00 79 ASN A O 1
ATOM 640 N N . ASN A 1 80 ? 19.689 -0.289 -0.770 1.00 86.81 80 ASN A N 1
ATOM 641 C CA . ASN A 1 80 ? 19.210 -1.203 0.257 1.00 86.81 80 ASN A CA 1
ATOM 642 C C . ASN A 1 80 ? 18.345 -2.303 -0.380 1.00 86.81 80 ASN A C 1
ATOM 644 O O . ASN A 1 80 ? 17.173 -2.063 -0.658 1.00 86.81 80 ASN A O 1
ATOM 648 N N . PRO A 1 81 ? 18.846 -3.536 -0.567 1.00 87.38 81 PRO A N 1
ATOM 649 C CA . PRO A 1 81 ? 18.051 -4.613 -1.162 1.00 87.38 81 PRO A CA 1
ATOM 650 C C . PRO A 1 81 ? 16.813 -4.994 -0.332 1.00 87.38 81 PRO A C 1
ATOM 652 O O . PRO A 1 81 ? 15.910 -5.631 -0.858 1.00 87.38 81 PRO A O 1
ATOM 655 N N . HIS A 1 82 ? 16.739 -4.591 0.942 1.00 88.75 82 HIS A N 1
ATOM 656 C CA . HIS A 1 82 ? 15.562 -4.791 1.792 1.00 88.75 82 HIS A CA 1
ATOM 657 C C . HIS A 1 82 ? 14.554 -3.633 1.731 1.00 88.75 82 HIS A C 1
ATOM 659 O O . HIS A 1 82 ? 13.519 -3.708 2.390 1.00 88.75 82 HIS A O 1
ATOM 665 N N . GLY A 1 83 ? 14.850 -2.580 0.961 1.00 93.00 83 GLY A N 1
ATOM 666 C CA . GLY A 1 83 ? 14.078 -1.342 0.804 1.00 93.00 83 GLY A CA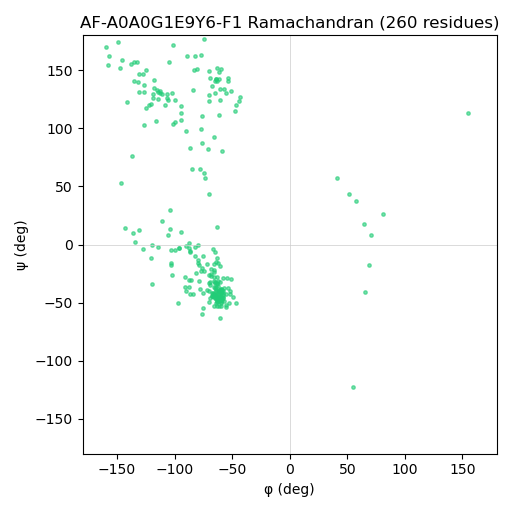 1
ATOM 667 C C . GLY A 1 83 ? 12.761 -1.504 0.042 1.00 93.00 83 GLY A C 1
ATOM 668 O O . GLY A 1 83 ? 12.446 -0.747 -0.875 1.00 93.00 83 GLY A O 1
ATOM 669 N N . HIS A 1 84 ? 12.020 -2.564 0.353 1.00 96.38 84 HIS A N 1
ATOM 670 C CA . HIS A 1 84 ? 10.718 -2.870 -0.216 1.00 96.38 84 HIS A CA 1
ATOM 671 C C . HIS A 1 84 ? 9.631 -2.087 0.516 1.00 96.38 84 HIS A C 1
ATOM 673 O O . HIS A 1 84 ? 9.740 -1.808 1.711 1.00 9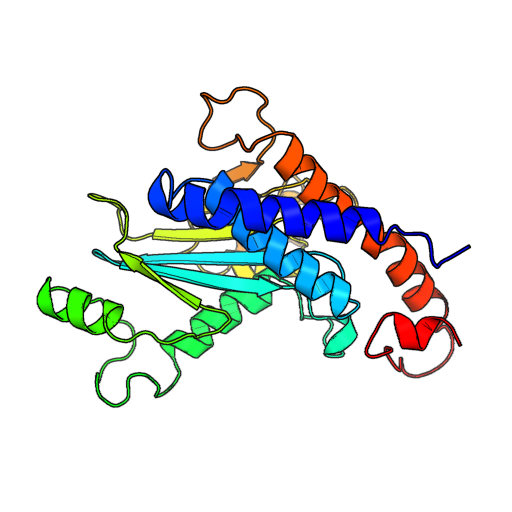6.38 84 HIS A O 1
ATOM 679 N N . ALA A 1 85 ? 8.553 -1.759 -0.191 1.00 96.94 85 ALA A N 1
ATOM 680 C CA . ALA A 1 85 ? 7.511 -0.892 0.337 1.00 96.94 85 ALA A CA 1
ATOM 681 C C . ALA A 1 85 ? 6.851 -1.454 1.605 1.00 96.94 85 ALA A C 1
ATOM 683 O O . ALA A 1 85 ? 6.621 -0.712 2.556 1.00 96.94 85 ALA A O 1
ATOM 684 N N . GLU A 1 86 ? 6.590 -2.760 1.642 1.00 96.19 86 GLU A N 1
ATOM 685 C CA . GLU A 1 86 ? 5.969 -3.460 2.768 1.00 96.19 86 GLU A CA 1
ATOM 686 C C . GLU A 1 86 ? 6.870 -3.424 4.006 1.00 96.19 86 GLU A C 1
ATOM 688 O O . GLU A 1 86 ? 6.410 -3.138 5.111 1.00 96.19 86 GLU A O 1
ATOM 693 N N . MET A 1 87 ? 8.172 -3.653 3.813 1.00 93.44 87 MET A N 1
ATOM 694 C CA . MET A 1 87 ? 9.162 -3.596 4.889 1.00 93.44 87 MET A CA 1
ATOM 695 C C . MET A 1 87 ? 9.318 -2.171 5.415 1.00 93.44 87 MET A C 1
ATOM 697 O O . MET A 1 87 ? 9.334 -1.968 6.628 1.00 93.44 87 MET A O 1
ATOM 701 N N . ASN A 1 88 ? 9.360 -1.187 4.517 1.00 94.19 88 ASN A N 1
ATOM 702 C CA . ASN A 1 88 ? 9.452 0.224 4.874 1.00 94.19 88 ASN A CA 1
ATOM 703 C C . ASN A 1 88 ? 8.196 0.700 5.626 1.00 94.19 88 ASN A C 1
ATOM 705 O O . ASN A 1 88 ? 8.317 1.448 6.590 1.00 94.19 88 ASN A O 1
ATOM 709 N N . ALA A 1 89 ? 7.000 0.222 5.266 1.00 93.38 89 ALA A N 1
ATOM 710 C CA . ALA A 1 89 ? 5.763 0.523 5.991 1.00 93.38 89 ALA A CA 1
ATOM 711 C C . ALA A 1 89 ? 5.788 -0.026 7.431 1.00 93.38 89 ALA A C 1
ATOM 713 O O . ALA A 1 89 ? 5.509 0.702 8.385 1.00 93.38 89 ALA A O 1
ATOM 714 N N . VAL A 1 90 ? 6.193 -1.290 7.607 1.00 89.25 90 VAL A N 1
ATOM 715 C CA . VAL A 1 90 ? 6.346 -1.917 8.935 1.00 89.25 90 VAL A CA 1
ATOM 716 C C . VAL A 1 90 ? 7.447 -1.232 9.752 1.00 89.25 90 VAL A C 1
ATOM 718 O O . VAL A 1 90 ? 7.301 -1.041 10.960 1.00 89.25 90 VAL A O 1
ATOM 721 N N . GLN A 1 91 ? 8.551 -0.845 9.115 1.00 87.44 91 GLN A N 1
ATOM 722 C CA . GLN A 1 91 ? 9.637 -0.119 9.768 1.00 87.44 91 GLN A CA 1
ATOM 723 C C . GLN A 1 91 ? 9.176 1.266 10.234 1.00 87.44 91 GLN A C 1
ATOM 725 O O . GLN A 1 91 ? 9.437 1.630 11.379 1.00 87.44 91 GLN A O 1
ATOM 730 N N . ASN A 1 92 ? 8.418 1.993 9.409 1.00 87.00 92 ASN A N 1
ATOM 731 C CA . ASN A 1 92 ? 7.819 3.271 9.794 1.00 87.00 92 ASN A CA 1
ATOM 732 C C . ASN A 1 92 ? 6.881 3.116 11.000 1.00 87.00 92 ASN A C 1
ATOM 734 O O . ASN A 1 92 ? 6.907 3.958 11.900 1.00 87.00 92 ASN A O 1
ATOM 738 N N . ALA A 1 93 ? 6.116 2.020 11.074 1.00 84.56 93 ALA A N 1
ATOM 739 C CA . ALA A 1 93 ? 5.310 1.702 12.251 1.00 84.56 93 ALA A CA 1
ATOM 740 C C . ALA A 1 93 ? 6.182 1.518 13.499 1.00 84.56 93 ALA A C 1
ATOM 742 O O . ALA A 1 93 ? 5.977 2.202 14.502 1.00 84.56 93 ALA A O 1
ATOM 743 N N . LYS A 1 94 ? 7.206 0.657 13.421 1.00 80.44 94 LYS A N 1
ATOM 744 C CA . LYS A 1 94 ? 8.140 0.413 14.530 1.00 80.44 94 LYS A CA 1
ATOM 745 C C . LYS A 1 94 ? 8.780 1.704 15.013 1.00 80.44 94 LYS A C 1
ATOM 747 O O . LYS A 1 94 ? 8.694 2.005 16.194 1.00 80.44 94 LYS A O 1
ATOM 752 N N . GLU A 1 95 ? 9.355 2.490 14.108 1.00 78.38 95 GLU A N 1
ATOM 753 C CA . GLU A 1 95 ? 9.996 3.754 14.462 1.00 78.38 95 GLU A CA 1
ATOM 754 C C . GLU A 1 95 ? 9.036 4.740 15.110 1.00 78.38 95 GLU A C 1
ATOM 756 O O . GLU A 1 95 ? 9.434 5.433 16.039 1.00 78.38 95 GLU A O 1
ATOM 761 N N . THR A 1 96 ? 7.787 4.809 14.652 1.00 75.06 96 THR A N 1
ATOM 762 C CA . THR A 1 96 ? 6.791 5.710 15.243 1.00 75.06 96 THR A CA 1
ATOM 763 C C . THR A 1 96 ? 6.423 5.278 16.657 1.00 75.06 96 THR A C 1
ATOM 765 O O . THR A 1 96 ? 6.357 6.119 17.548 1.00 75.06 96 THR A O 1
ATOM 768 N N . PHE A 1 97 ? 6.253 3.974 16.888 1.00 67.56 97 PHE A N 1
ATOM 769 C CA . PHE A 1 97 ? 5.944 3.441 18.216 1.00 67.56 97 PHE A CA 1
ATOM 770 C C . PHE A 1 97 ? 7.155 3.387 19.163 1.00 67.56 97 PHE A C 1
ATOM 772 O O . PHE A 1 97 ? 6.964 3.320 20.375 1.00 67.56 97 PHE A O 1
ATOM 779 N N . THR A 1 98 ? 8.392 3.416 18.651 1.00 60.56 98 THR A N 1
ATOM 780 C CA . THR A 1 98 ? 9.618 3.389 19.473 1.00 60.56 98 THR A CA 1
ATOM 781 C C . THR A 1 98 ? 10.304 4.744 19.623 1.00 60.56 98 THR A C 1
ATOM 783 O O . THR A 1 98 ? 11.193 4.872 20.464 1.00 60.56 98 THR A O 1
ATOM 786 N N . LYS A 1 99 ? 9.982 5.744 18.790 1.00 52.72 99 LYS A N 1
ATOM 787 C CA . LYS A 1 99 ? 10.613 7.064 18.884 1.00 52.72 99 LYS A CA 1
ATOM 788 C C . LYS A 1 99 ? 10.155 7.786 20.162 1.00 52.72 99 LYS A C 1
ATOM 790 O O . LYS A 1 99 ? 8.964 7.786 20.463 1.00 52.72 99 LYS A O 1
ATOM 795 N N . PRO A 1 100 ? 11.058 8.544 20.808 1.00 44.16 100 PRO A N 1
ATOM 796 C CA . PRO A 1 100 ? 10.741 9.492 21.879 1.00 44.16 100 PRO A CA 1
ATOM 797 C C . PRO A 1 100 ? 9.823 10.669 21.451 1.00 44.16 100 PRO A C 1
ATOM 799 O O . PRO A 1 100 ? 9.698 11.670 22.143 1.00 44.16 100 PRO A O 1
ATOM 802 N N . VAL A 1 101 ? 9.148 10.605 20.295 1.00 44.19 101 VAL A N 1
ATOM 803 C CA . VAL A 1 101 ? 8.178 11.632 19.847 1.00 44.19 101 VAL A CA 1
ATOM 804 C C . VAL A 1 101 ? 6.959 11.703 20.787 1.00 44.19 101 VAL A C 1
ATOM 806 O O . VAL A 1 101 ? 6.224 12.690 20.801 1.00 44.19 101 VAL A O 1
ATOM 809 N N . LEU A 1 102 ? 6.797 10.686 21.636 1.00 47.09 102 LEU A N 1
ATOM 810 C CA . LEU A 1 102 ? 5.868 10.635 22.759 1.00 47.09 102 LEU A CA 1
ATOM 811 C C . LEU A 1 102 ? 6.582 10.827 24.114 1.00 47.09 102 LEU A C 1
ATOM 813 O O . LEU A 1 102 ? 6.107 10.326 25.121 1.00 47.09 102 LEU A O 1
ATOM 817 N N . ASP A 1 103 ? 7.696 11.560 24.187 1.00 39.91 103 ASP A N 1
ATOM 818 C CA . ASP A 1 103 ? 8.412 11.819 25.455 1.00 39.91 103 ASP A CA 1
ATOM 819 C C . ASP A 1 103 ? 7.620 12.654 26.477 1.00 39.91 103 ASP A C 1
ATOM 821 O O . ASP A 1 103 ? 8.036 12.771 27.627 1.00 39.91 103 ASP A O 1
ATOM 825 N N . ASP A 1 104 ? 6.448 13.173 26.100 1.00 43.12 104 ASP A N 1
ATOM 826 C CA . ASP A 1 104 ? 5.478 13.783 27.027 1.00 43.12 104 ASP A CA 1
ATOM 827 C C . ASP A 1 104 ? 4.244 12.886 27.282 1.00 43.12 104 ASP A C 1
ATOM 829 O O . ASP A 1 104 ? 3.249 13.289 27.879 1.00 43.12 104 ASP A O 1
ATOM 833 N N . LEU A 1 105 ? 4.293 11.648 26.789 1.00 40.84 105 LEU A N 1
ATOM 834 C CA . LEU A 1 105 ? 3.303 10.589 26.953 1.00 40.84 105 LEU A CA 1
ATOM 835 C C . LEU A 1 105 ? 4.065 9.299 27.234 1.00 40.84 105 LEU A C 1
ATOM 837 O O . LEU A 1 105 ? 4.240 8.434 26.378 1.00 40.84 105 LEU A O 1
ATOM 841 N N . SER A 1 106 ? 4.552 9.188 28.467 1.00 32.81 106 SER A N 1
ATOM 842 C CA . SER A 1 106 ? 5.080 7.935 28.984 1.00 32.81 106 SER A CA 1
ATOM 843 C C . SER A 1 106 ? 4.097 6.803 28.663 1.00 32.81 106 SER A C 1
ATOM 845 O O . SER A 1 106 ? 2.985 6.830 29.188 1.00 32.81 106 SER A O 1
ATOM 847 N N . ILE A 1 107 ? 4.501 5.846 27.819 1.00 36.56 107 ILE A N 1
ATOM 848 C CA . ILE A 1 107 ? 4.246 4.394 27.895 1.00 36.56 107 ILE A CA 1
ATOM 849 C C . ILE A 1 107 ? 4.316 3.748 26.498 1.00 36.56 107 ILE A C 1
ATOM 851 O O . ILE A 1 107 ? 3.478 3.921 25.618 1.00 36.56 107 ILE A O 1
ATOM 855 N N . ILE A 1 108 ? 5.347 2.918 26.386 1.00 37.22 108 ILE A N 1
ATOM 856 C CA . ILE A 1 108 ? 5.561 1.795 25.477 1.00 37.22 108 ILE A CA 1
ATOM 857 C C . ILE A 1 108 ? 4.283 0.933 25.349 1.00 37.22 108 ILE A C 1
ATOM 859 O O . ILE A 1 108 ? 3.765 0.446 26.347 1.00 37.22 108 ILE A O 1
ATOM 863 N N . ILE A 1 109 ? 3.828 0.695 24.114 1.00 39.59 109 ILE A N 1
ATOM 864 C CA . ILE A 1 109 ? 2.915 -0.390 23.673 1.00 39.59 109 ILE A CA 1
ATOM 865 C C . ILE A 1 109 ? 1.440 -0.317 24.153 1.00 39.59 109 ILE A C 1
ATOM 867 O O . ILE A 1 109 ? 0.585 -0.881 23.479 1.00 39.59 109 ILE A O 1
ATOM 871 N N . ASP A 1 110 ? 1.097 0.453 25.194 1.00 45.28 110 ASP A N 1
ATOM 872 C CA . ASP A 1 110 ? -0.278 0.526 25.747 1.00 45.28 110 ASP A CA 1
ATOM 873 C C . ASP A 1 110 ? -0.992 1.890 25.612 1.00 45.28 110 ASP A C 1
ATOM 875 O O . ASP A 1 110 ? -2.161 2.021 26.006 1.00 45.28 110 ASP A O 1
ATOM 879 N N . TRP A 1 111 ? -0.333 2.922 25.065 1.00 51.91 111 TRP A N 1
ATOM 880 C CA . TRP A 1 111 ? -0.955 4.241 24.908 1.00 51.91 111 TRP A CA 1
ATOM 881 C C . TRP A 1 111 ? -1.747 4.349 23.602 1.00 51.91 111 TRP A C 1
ATOM 883 O O . TRP A 1 111 ? -1.290 4.856 22.580 1.00 51.91 111 TRP A O 1
ATOM 893 N N . VAL A 1 112 ? -2.976 3.855 23.658 1.00 61.16 112 VAL A N 1
ATOM 894 C CA . VAL A 1 112 ? -4.038 4.199 22.714 1.00 61.16 112 VAL A CA 1
ATOM 895 C C . VAL A 1 112 ? -4.897 5.249 23.414 1.00 61.16 112 VAL A C 1
ATOM 897 O O . VAL A 1 112 ? -5.368 4.948 24.513 1.00 61.16 112 VAL A O 1
ATOM 900 N N . PRO A 1 113 ? -5.116 6.444 22.834 1.00 63.75 113 PRO A N 1
ATOM 901 C CA . PRO A 1 113 ? -6.050 7.427 23.377 1.00 63.75 113 PRO A CA 1
ATOM 902 C C . PRO A 1 113 ? -7.386 6.764 23.740 1.00 63.75 113 PRO A C 1
ATOM 904 O O . PRO A 1 113 ? -8.030 6.150 22.885 1.00 63.75 113 PRO A O 1
ATOM 907 N N . ARG A 1 114 ? -7.778 6.836 25.016 1.00 66.06 114 ARG A N 1
ATOM 908 C CA . ARG A 1 114 ? -8.980 6.179 25.557 1.00 66.06 114 ARG A CA 1
ATOM 909 C C . ARG A 1 114 ? -10.125 7.162 25.753 1.00 66.06 114 ARG A C 1
ATOM 911 O O . ARG A 1 114 ? -11.279 6.736 25.711 1.00 66.06 114 ARG A O 1
ATOM 918 N N . THR A 1 115 ? -9.826 8.446 25.956 1.00 72.75 115 THR A N 1
ATOM 919 C CA . THR A 1 115 ? -10.847 9.496 26.092 1.00 72.75 115 THR A CA 1
ATOM 920 C C . THR A 1 115 ? -10.959 10.361 24.840 1.00 72.75 115 THR A C 1
ATOM 922 O O . THR A 1 115 ? -10.025 10.473 24.042 1.00 72.75 115 THR A O 1
ATOM 925 N N . ASP A 1 116 ? -12.118 10.995 24.662 1.00 77.25 116 ASP A N 1
ATOM 926 C CA . ASP A 1 116 ? -12.359 11.890 23.526 1.00 77.25 116 ASP A CA 1
ATOM 927 C C . ASP A 1 116 ? -11.454 13.136 23.590 1.00 77.25 116 ASP A C 1
ATOM 929 O O . ASP A 1 116 ? -11.060 13.672 22.551 1.00 77.25 116 ASP A O 1
ATOM 933 N N . GLU A 1 117 ? -11.042 13.558 24.792 1.00 76.31 117 GLU A N 1
ATOM 934 C CA . GLU A 1 117 ? -10.058 14.625 24.995 1.00 76.31 117 GLU A CA 1
ATOM 935 C C . GLU A 1 117 ? -8.654 14.219 24.528 1.00 76.31 117 GLU A C 1
ATOM 937 O O . GLU A 1 117 ? -7.993 15.001 23.843 1.00 76.31 117 GLU A O 1
ATOM 942 N N . GLU A 1 118 ? -8.198 13.002 24.847 1.00 72.88 118 GLU A N 1
ATOM 943 C CA . GLU A 1 118 ? -6.892 12.488 24.404 1.00 72.88 118 GLU A CA 1
ATOM 944 C C . GLU A 1 118 ? -6.837 12.353 22.880 1.00 72.88 118 GLU A C 1
ATOM 946 O O . GLU A 1 118 ? -5.867 12.774 22.248 1.00 72.88 118 GLU A O 1
ATOM 951 N N . ILE A 1 119 ? -7.907 11.826 22.278 1.00 73.44 119 ILE A N 1
ATOM 952 C CA . ILE A 1 119 ? -8.055 11.719 20.822 1.00 73.44 119 ILE A CA 1
ATOM 953 C C . ILE A 1 119 ? -7.988 13.107 20.191 1.00 73.44 119 ILE A C 1
ATOM 955 O O . ILE A 1 119 ? -7.200 13.338 19.273 1.00 73.44 119 ILE A O 1
ATOM 959 N N . SER A 1 120 ? -8.765 14.054 20.719 1.00 76.19 120 SER A N 1
ATOM 960 C CA . SER A 1 120 ? -8.773 15.435 20.235 1.00 76.19 120 SER A CA 1
ATOM 961 C C . SER A 1 120 ? -7.388 16.074 20.335 1.00 76.19 120 SER A C 1
ATOM 963 O O . SER A 1 120 ? -6.971 16.769 19.412 1.00 76.19 120 SER A O 1
ATOM 965 N N . ALA A 1 121 ? -6.640 15.807 21.410 1.00 72.75 121 ALA A N 1
ATOM 966 C CA . ALA A 1 121 ? -5.280 16.305 21.584 1.00 72.75 121 ALA A CA 1
ATOM 967 C C . ALA A 1 121 ? -4.296 15.708 20.563 1.00 72.75 121 ALA A C 1
ATOM 969 O O . ALA A 1 121 ? -3.477 16.445 20.011 1.00 72.75 121 ALA A O 1
ATOM 970 N N . VAL A 1 122 ? -4.384 14.405 20.265 1.00 72.25 122 VAL A N 1
ATOM 971 C CA . VAL A 1 122 ? -3.565 13.757 19.222 1.00 72.25 122 VAL A CA 1
ATOM 972 C C . VAL A 1 122 ? -3.895 14.312 17.843 1.00 72.25 122 VAL A C 1
ATOM 974 O O . VAL A 1 122 ? -2.986 14.668 17.102 1.00 72.25 122 VAL A O 1
ATOM 977 N N . LEU A 1 123 ? -5.179 14.437 17.509 1.00 74.50 123 LEU A N 1
ATOM 978 C CA . LEU A 1 123 ? -5.616 14.947 16.208 1.00 74.50 123 LEU A CA 1
ATOM 979 C C . LEU A 1 123 ? -5.308 16.444 16.034 1.00 74.50 123 LEU A C 1
ATOM 981 O O . LEU A 1 123 ? -5.015 16.894 14.926 1.00 74.50 123 LEU A O 1
ATOM 985 N N . ALA A 1 124 ? -5.341 17.227 17.118 1.00 69.88 124 ALA A N 1
ATOM 986 C CA . ALA A 1 124 ? -4.971 18.642 17.104 1.00 69.88 124 ALA A CA 1
ATOM 987 C C . ALA A 1 124 ? -3.464 18.857 16.910 1.00 69.88 124 ALA A C 1
ATOM 989 O O . ALA A 1 124 ? -3.052 19.890 16.371 1.00 69.88 124 ALA A O 1
ATOM 990 N N . ARG A 1 125 ? -2.631 17.883 17.302 1.00 65.81 125 ARG A N 1
ATOM 991 C CA . ARG A 1 125 ? -1.214 17.845 16.938 1.00 65.81 125 ARG A CA 1
ATOM 992 C C . ARG A 1 125 ? -1.130 17.516 15.448 1.00 65.81 125 ARG A C 1
ATOM 994 O O . ARG A 1 125 ? -0.917 16.374 15.064 1.00 65.81 125 ARG A O 1
ATOM 1001 N N . LYS A 1 126 ? -1.289 18.541 14.601 1.00 50.34 126 LYS A N 1
ATOM 1002 C CA . LYS A 1 126 ? -0.936 18.505 13.174 1.00 50.34 126 LYS A CA 1
ATOM 1003 C C . LYS A 1 126 ? 0.552 18.192 13.042 1.00 50.34 126 LYS A C 1
ATOM 1005 O O . LYS A 1 126 ? 1.373 19.092 12.893 1.00 50.34 126 LYS A O 1
ATOM 1010 N N . GLN A 1 127 ? 0.908 16.926 13.146 1.00 52.47 127 GLN A N 1
ATOM 1011 C CA . GLN A 1 127 ? 2.239 16.466 12.831 1.00 52.47 127 GLN A CA 1
ATOM 1012 C C . GLN A 1 127 ? 2.157 15.886 11.426 1.00 52.47 127 GLN A C 1
ATOM 1014 O O . GLN A 1 127 ? 1.556 14.843 11.181 1.00 52.47 127 GLN A O 1
ATOM 1019 N N . ASP A 1 128 ? 2.697 16.652 10.484 1.00 49.09 128 ASP A N 1
ATOM 1020 C CA . ASP A 1 128 ? 3.094 16.129 9.188 1.00 49.09 128 ASP A CA 1
ATOM 1021 C C . ASP A 1 128 ? 4.248 15.153 9.440 1.00 49.09 128 ASP A C 1
ATOM 1023 O O . ASP A 1 128 ? 5.406 15.547 9.572 1.00 49.09 128 ASP A O 1
ATOM 1027 N N . TYR A 1 129 ? 3.914 13.876 9.611 1.00 53.59 129 TYR A N 1
ATOM 1028 C CA . TYR A 1 129 ? 4.912 12.827 9.792 1.00 53.59 129 TYR A CA 1
ATOM 1029 C C . TYR A 1 129 ? 5.496 12.350 8.456 1.00 53.59 129 TYR A C 1
ATOM 1031 O O . TYR A 1 129 ? 6.358 11.475 8.468 1.00 53.59 129 TYR A O 1
ATOM 1039 N N . GLY A 1 130 ? 5.027 12.869 7.310 1.00 66.56 130 GLY A N 1
ATOM 1040 C CA . GLY A 1 130 ? 5.427 12.487 5.949 1.00 66.56 130 GLY A CA 1
ATOM 1041 C C . GLY A 1 130 ? 5.066 11.051 5.524 1.00 66.56 130 GLY A C 1
ATOM 1042 O O . GLY A 1 130 ? 4.635 10.821 4.392 1.00 66.56 130 GLY A O 1
ATOM 1043 N N . THR A 1 131 ? 5.230 10.080 6.423 1.00 78.38 131 THR A N 1
ATOM 1044 C CA . THR A 1 131 ? 5.028 8.638 6.231 1.00 78.38 131 THR A CA 1
ATOM 1045 C C . THR A 1 131 ? 3.958 8.053 7.149 1.00 78.38 131 THR A C 1
ATOM 1047 O O . THR A 1 131 ? 3.679 6.862 7.050 1.00 78.38 131 THR A O 1
ATOM 1050 N N . VAL A 1 132 ? 3.3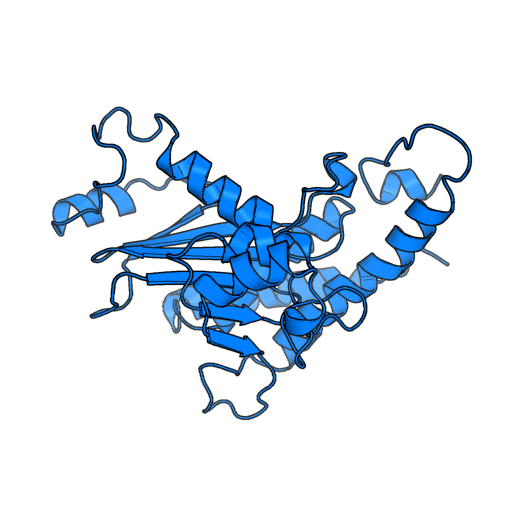32 8.853 8.019 1.00 86.69 132 VAL A N 1
ATOM 1051 C CA . VAL A 1 132 ? 2.272 8.389 8.927 1.00 86.69 132 VAL A CA 1
ATOM 1052 C C . VAL A 1 132 ? 1.066 9.307 8.853 1.00 86.69 132 VAL A C 1
ATOM 1054 O O . VAL A 1 132 ? 1.196 10.524 8.964 1.00 86.69 132 VAL A O 1
ATOM 1057 N N . ILE A 1 133 ? -0.113 8.712 8.704 1.00 87.81 133 ILE A N 1
ATOM 1058 C CA . ILE A 1 133 ? -1.397 9.397 8.852 1.00 87.81 133 ILE A CA 1
ATOM 1059 C C . ILE A 1 133 ? -2.053 8.863 10.120 1.00 87.81 133 ILE A C 1
ATOM 1061 O O . ILE A 1 133 ? -2.163 7.652 10.302 1.00 87.81 133 ILE A O 1
ATOM 1065 N N . ILE A 1 134 ? -2.489 9.772 10.989 1.00 85.81 134 ILE A N 1
ATOM 1066 C CA . ILE A 1 134 ? -3.201 9.450 12.226 1.00 85.81 134 ILE A CA 1
ATOM 1067 C C . ILE A 1 134 ? -4.580 10.088 12.143 1.00 85.81 134 ILE A C 1
ATOM 1069 O O . ILE A 1 134 ? -4.697 11.292 11.909 1.00 85.81 134 ILE A O 1
ATOM 1073 N N . ARG A 1 135 ? -5.626 9.286 12.329 1.00 88.00 135 ARG A N 1
ATOM 1074 C CA . ARG A 1 135 ? -7.013 9.754 12.308 1.00 88.00 135 ARG A CA 1
ATOM 1075 C C . ARG A 1 135 ? -7.893 8.927 13.237 1.00 88.00 135 ARG A C 1
ATOM 1077 O O . ARG A 1 135 ? -7.452 7.937 13.814 1.00 88.00 135 ARG A O 1
ATOM 1084 N N . GLN A 1 136 ? -9.145 9.342 13.377 1.00 89.38 136 GLN A N 1
ATOM 1085 C CA . GLN A 1 136 ? -10.150 8.528 14.046 1.00 89.38 136 GLN A CA 1
ATOM 1086 C C . GLN A 1 136 ? -10.409 7.249 13.232 1.00 89.38 136 GLN A C 1
ATOM 1088 O O . GLN A 1 136 ? -10.405 7.285 12.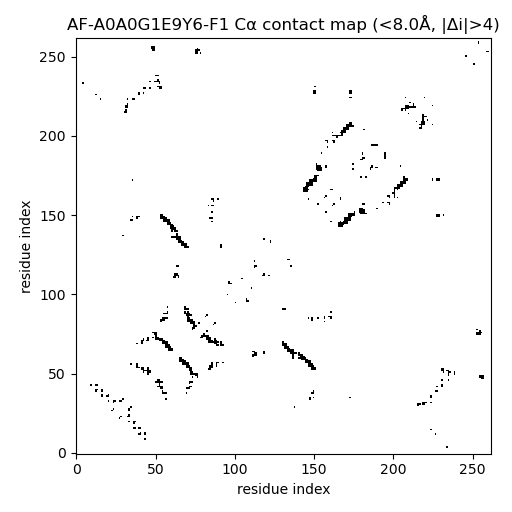003 1.00 89.38 136 GLN A O 1
ATOM 1093 N N . ALA A 1 137 ? -10.596 6.122 13.910 1.00 91.00 137 ALA A N 1
ATOM 1094 C CA . ALA A 1 137 ? -10.980 4.859 13.289 1.00 91.00 137 ALA A CA 1
ATOM 1095 C C . ALA A 1 137 ? -12.482 4.850 12.930 1.00 91.00 137 ALA A C 1
ATOM 1097 O O . ALA A 1 137 ? -13.246 5.659 13.472 1.00 91.00 137 ALA A O 1
ATOM 1098 N N . PRO A 1 138 ? -12.944 3.929 12.060 1.00 91.62 138 PRO A N 1
ATOM 1099 C CA . PRO A 1 138 ? -14.373 3.726 11.837 1.00 91.62 138 PRO A CA 1
ATOM 1100 C C . PRO A 1 138 ? -15.119 3.475 13.153 1.00 91.62 138 PRO A C 1
ATOM 1102 O O . PRO A 1 138 ? -14.612 2.774 14.037 1.00 91.62 138 PRO A O 1
ATOM 1105 N N . GLU A 1 139 ? -16.344 3.993 13.268 1.00 86.81 139 GLU A N 1
ATOM 1106 C CA . GLU A 1 139 ? -17.216 3.667 14.398 1.00 86.81 139 GLU A CA 1
ATOM 1107 C C . GLU A 1 139 ? -17.396 2.145 14.500 1.00 86.81 139 GLU A C 1
ATOM 1109 O O . GLU A 1 139 ? -17.721 1.482 13.515 1.00 86.81 139 GLU A O 1
ATOM 1114 N N . ASN A 1 140 ? -17.192 1.596 15.700 1.00 84.81 140 ASN A N 1
ATOM 1115 C CA . ASN A 1 140 ? -17.262 0.157 15.991 1.00 84.81 140 ASN A CA 1
ATOM 1116 C C . ASN A 1 140 ? -16.205 -0.713 15.285 1.00 84.81 140 ASN A C 1
ATOM 1118 O O . ASN A 1 140 ? -16.379 -1.930 15.205 1.00 84.81 140 ASN A O 1
ATOM 1122 N N . SER A 1 141 ? -15.114 -0.126 14.783 1.00 86.31 141 SER A N 1
ATOM 1123 C CA . SER A 1 141 ? -13.956 -0.925 14.371 1.00 86.31 141 SER A CA 1
ATOM 1124 C C . SER A 1 141 ? -13.383 -1.699 15.561 1.00 86.31 141 SER A C 1
ATOM 1126 O O . SER A 1 141 ? -13.382 -1.227 16.699 1.00 86.31 141 SER A O 1
ATOM 1128 N N . LYS A 1 142 ? -12.937 -2.925 15.289 1.00 88.94 142 LYS A N 1
ATOM 1129 C CA . LYS A 1 142 ? -12.169 -3.720 16.245 1.00 88.94 142 LYS A CA 1
ATOM 1130 C C . LYS A 1 142 ? -10.700 -3.311 16.191 1.00 88.94 142 LYS A C 1
ATOM 1132 O O . LYS A 1 142 ? -10.247 -2.741 15.198 1.00 88.94 142 LYS A O 1
ATOM 1137 N N . ASP A 1 143 ? -9.963 -3.671 17.233 1.00 88.25 143 ASP A N 1
ATOM 1138 C CA . ASP A 1 143 ? -8.508 -3.679 17.167 1.00 88.25 143 ASP A CA 1
ATOM 1139 C C . ASP A 1 143 ? -8.063 -4.657 16.073 1.00 88.25 143 ASP A C 1
ATOM 1141 O O . ASP A 1 143 ? -8.451 -5.826 16.095 1.00 88.25 143 ASP A O 1
ATOM 1145 N N . GLU A 1 144 ? -7.279 -4.177 15.114 1.00 89.38 144 GLU A N 1
ATOM 1146 C CA . GLU A 1 144 ? -6.765 -4.982 14.006 1.00 89.38 144 GLU A CA 1
ATOM 1147 C C . GLU A 1 144 ? -5.518 -4.346 13.396 1.00 89.38 144 GLU A C 1
ATOM 1149 O O . GLU A 1 144 ? -5.327 -3.126 13.436 1.00 89.38 144 GLU A O 1
ATOM 1154 N N . GLU A 1 145 ? -4.680 -5.178 12.784 1.00 89.75 145 GLU A N 1
ATOM 1155 C CA . GLU A 1 145 ? -3.565 -4.725 11.962 1.00 89.75 145 GLU A CA 1
ATOM 1156 C C . GLU A 1 145 ? -3.666 -5.392 10.590 1.00 89.75 145 GLU A C 1
ATOM 1158 O O . GLU A 1 145 ? -3.994 -6.575 10.467 1.00 89.75 145 GLU A O 1
ATOM 1163 N N . PHE A 1 146 ? -3.433 -4.623 9.532 1.00 92.75 146 PHE A N 1
ATOM 1164 C CA . PHE A 1 146 ? -3.508 -5.131 8.169 1.00 92.75 146 PHE A CA 1
ATOM 1165 C C . PHE A 1 146 ? -2.510 -4.442 7.250 1.00 92.75 146 PHE A C 1
ATOM 1167 O O . PHE A 1 146 ? -2.119 -3.291 7.451 1.00 92.75 146 PHE A O 1
ATOM 1174 N N . LEU A 1 147 ? -2.090 -5.171 6.222 1.00 94.88 147 LEU A N 1
ATOM 1175 C CA . LEU A 1 147 ? -1.156 -4.697 5.214 1.00 94.88 147 LEU A CA 1
ATOM 1176 C C . LEU A 1 147 ? -1.907 -4.441 3.911 1.00 94.88 147 LEU A C 1
ATOM 1178 O O . LEU A 1 147 ? -2.605 -5.320 3.418 1.00 94.88 147 LEU A O 1
ATOM 1182 N N . ILE A 1 148 ? -1.725 -3.268 3.317 1.00 97.00 148 ILE A N 1
ATOM 1183 C CA . ILE A 1 148 ? -2.180 -2.965 1.959 1.00 97.00 148 ILE A CA 1
ATOM 1184 C C . ILE A 1 148 ? -0.948 -2.787 1.081 1.00 97.00 148 ILE A C 1
ATOM 1186 O O . ILE A 1 148 ? -0.043 -2.047 1.447 1.00 97.00 148 ILE A O 1
ATOM 1190 N N . THR A 1 149 ? -0.897 -3.420 -0.084 1.00 97.69 149 THR A N 1
ATOM 1191 C CA . THR A 1 149 ? 0.212 -3.273 -1.031 1.00 97.69 149 THR A CA 1
ATOM 1192 C C . THR A 1 149 ? -0.291 -3.105 -2.456 1.00 97.69 149 THR A C 1
ATOM 1194 O O . THR A 1 149 ? -1.250 -3.742 -2.882 1.00 97.69 149 THR A O 1
ATOM 1197 N N . THR A 1 150 ? 0.371 -2.233 -3.211 1.00 97.75 150 THR A N 1
ATOM 1198 C CA . THR A 1 150 ? 0.100 -1.992 -4.641 1.00 97.75 150 THR A CA 1
ATOM 1199 C C . THR A 1 150 ? 0.354 -3.216 -5.511 1.00 97.75 150 THR A C 1
ATOM 1201 O O . THR A 1 150 ? -0.378 -3.446 -6.469 1.00 97.75 150 THR A O 1
ATOM 1204 N N . LEU A 1 151 ? 1.349 -4.019 -5.147 1.00 97.00 151 LEU A N 1
ATOM 1205 C CA . LEU A 1 151 ? 1.766 -5.216 -5.861 1.00 97.00 151 LEU A CA 1
ATOM 1206 C C . LEU A 1 151 ? 1.895 -6.376 -4.870 1.00 97.00 151 LEU A C 1
ATOM 1208 O O . LEU A 1 151 ? 2.242 -6.164 -3.708 1.00 97.00 151 LEU A O 1
ATOM 1212 N N . GLU A 1 152 ? 1.597 -7.590 -5.313 1.00 96.00 152 GLU A N 1
ATOM 1213 C CA . GLU A 1 152 ? 1.721 -8.794 -4.498 1.00 96.00 152 GLU A CA 1
ATOM 1214 C C . GLU A 1 152 ? 3.102 -8.914 -3.825 1.00 96.00 152 GLU A C 1
ATOM 1216 O O . GLU A 1 152 ? 4.124 -8.778 -4.504 1.00 96.00 152 GLU A O 1
ATOM 1221 N N . PRO A 1 153 ? 3.155 -9.215 -2.511 1.00 94.62 153 PRO A N 1
ATOM 1222 C CA . PRO A 1 153 ? 4.418 -9.321 -1.795 1.00 94.62 153 PRO A CA 1
ATOM 1223 C C . PRO A 1 153 ? 5.320 -10.442 -2.317 1.00 94.62 153 PRO A C 1
ATOM 1225 O O . PRO A 1 153 ? 4.876 -11.564 -2.577 1.00 94.62 153 PRO A O 1
ATOM 1228 N N . CYS A 1 154 ? 6.622 -10.160 -2.374 1.00 94.50 154 CYS A N 1
ATOM 1229 C CA . CYS A 1 154 ? 7.648 -11.159 -2.681 1.00 94.50 154 CYS A CA 1
ATOM 1230 C C . CYS A 1 154 ? 7.899 -12.108 -1.485 1.00 94.50 154 CYS A C 1
ATOM 1232 O O . CYS A 1 154 ? 7.347 -11.875 -0.404 1.00 94.50 154 CYS A O 1
ATOM 1234 N N . PRO A 1 155 ? 8.760 -13.144 -1.591 1.00 91.06 155 PRO A N 1
ATOM 1235 C CA . PRO A 1 155 ? 9.029 -14.061 -0.479 1.00 91.06 155 PRO A CA 1
ATOM 1236 C C . PRO A 1 155 ? 9.550 -13.358 0.776 1.00 91.06 155 PRO A C 1
ATOM 1238 O O . PRO A 1 155 ? 9.116 -13.663 1.884 1.00 91.06 155 PRO A O 1
ATOM 1241 N N . MET A 1 156 ? 10.457 -12.388 0.611 1.00 91.44 156 MET A N 1
ATOM 1242 C CA . MET A 1 156 ? 11.016 -11.636 1.735 1.00 91.44 156 MET A CA 1
ATOM 1243 C C . MET A 1 156 ? 9.929 -10.836 2.447 1.00 91.44 156 MET A C 1
ATOM 1245 O O . MET A 1 156 ? 9.832 -10.914 3.666 1.00 91.44 156 MET A O 1
ATOM 1249 N N . CYS A 1 157 ? 9.113 -10.088 1.701 1.00 92.38 157 CYS A N 1
ATOM 1250 C CA . CYS A 1 157 ? 8.037 -9.292 2.279 1.00 92.38 157 CYS A CA 1
ATOM 1251 C C . CYS A 1 157 ? 6.979 -10.192 2.908 1.00 92.38 157 CYS A C 1
ATOM 1253 O O . CYS A 1 157 ? 6.619 -9.968 4.049 1.00 92.38 157 CYS A O 1
ATOM 1255 N N . THR A 1 158 ? 6.567 -11.261 2.228 1.00 89.00 158 THR A N 1
ATOM 1256 C CA . THR A 1 158 ? 5.623 -12.262 2.749 1.00 89.00 158 THR A CA 1
ATOM 1257 C C . THR A 1 158 ? 6.078 -12.796 4.102 1.00 89.00 158 THR A C 1
ATOM 1259 O O . THR A 1 158 ? 5.330 -12.771 5.068 1.00 89.00 158 THR A O 1
ATOM 1262 N N . VAL A 1 159 ? 7.331 -13.229 4.221 1.00 83.50 159 VAL A N 1
ATOM 1263 C CA . VAL A 1 159 ? 7.853 -13.729 5.496 1.00 83.50 159 VAL A CA 1
ATOM 1264 C C . VAL A 1 159 ? 8.071 -12.590 6.496 1.00 83.50 159 VAL A C 1
ATOM 1266 O O . VAL A 1 159 ? 7.832 -12.762 7.683 1.00 83.50 159 VAL A O 1
ATOM 1269 N N . GLY A 1 160 ? 8.558 -11.432 6.059 1.00 78.88 160 GLY A N 1
ATOM 1270 C CA . GLY A 1 160 ? 8.954 -10.323 6.927 1.00 78.88 160 GLY A CA 1
ATOM 1271 C C . GLY A 1 160 ? 7.780 -9.541 7.516 1.00 78.88 160 GLY A C 1
ATOM 1272 O O . GLY A 1 160 ? 7.814 -9.204 8.699 1.00 78.88 160 GLY A O 1
ATOM 1273 N N . SER A 1 161 ? 6.746 -9.276 6.717 1.00 72.38 161 SER A N 1
ATOM 1274 C CA . SER A 1 161 ? 5.544 -8.548 7.127 1.00 72.38 161 SER A CA 1
ATOM 1275 C C . SER A 1 161 ? 4.492 -9.475 7.735 1.00 72.38 161 SER A C 1
ATOM 1277 O O . SER A 1 161 ? 3.885 -9.100 8.736 1.00 72.38 161 SER A O 1
ATOM 1279 N N . LEU A 1 162 ? 4.336 -10.706 7.225 1.00 68.94 162 LEU A N 1
ATOM 1280 C CA . LEU A 1 162 ? 3.353 -11.670 7.748 1.00 68.94 162 LEU A CA 1
ATOM 1281 C C . LEU A 1 162 ? 3.885 -12.525 8.897 1.00 68.94 162 LEU A C 1
ATOM 1283 O O . LEU A 1 162 ? 3.154 -13.352 9.419 1.00 68.94 162 LEU A O 1
ATO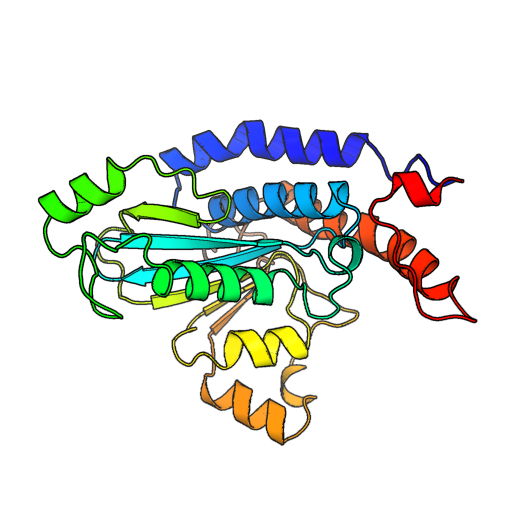M 1287 N N . LYS A 1 163 ? 5.134 -12.328 9.336 1.00 65.81 163 LYS A N 1
ATOM 1288 C CA . LYS A 1 163 ? 5.604 -12.852 10.629 1.00 65.81 163 LYS A CA 1
ATOM 1289 C C . LYS A 1 163 ? 5.009 -12.119 11.823 1.00 65.81 163 LYS A C 1
ATOM 1291 O O . LYS A 1 163 ? 5.133 -12.621 12.937 1.00 65.81 163 LYS A O 1
ATOM 1296 N N . ASN A 1 164 ? 4.443 -10.926 11.631 1.00 65.12 164 ASN A N 1
ATOM 1297 C CA . ASN A 1 164 ? 3.756 -10.248 12.715 1.00 65.12 164 ASN A CA 1
ATOM 1298 C C . ASN A 1 164 ? 2.389 -10.926 12.921 1.00 65.12 164 ASN A C 1
ATOM 1300 O O . ASN A 1 164 ? 1.527 -10.768 12.057 1.00 65.12 164 ASN A O 1
ATOM 1304 N N . PRO A 1 165 ? 2.165 -11.655 14.034 1.00 57.59 165 PRO A N 1
ATOM 1305 C CA . PRO A 1 165 ? 0.911 -12.373 14.267 1.00 57.59 165 PRO A CA 1
ATOM 1306 C C . PRO A 1 165 ? -0.306 -11.446 14.376 1.00 57.59 165 PRO A C 1
ATOM 1308 O O . PRO A 1 165 ? -1.430 -11.930 14.362 1.00 57.59 165 PRO A O 1
ATOM 1311 N N . ALA A 1 166 ? -0.096 -10.131 14.498 1.00 68.62 166 ALA A N 1
ATOM 1312 C CA . ALA A 1 166 ? -1.170 -9.149 14.522 1.00 68.62 166 ALA A CA 1
ATOM 1313 C C . ALA A 1 166 ? -1.721 -8.799 13.127 1.00 68.62 166 ALA A C 1
ATOM 1315 O O . ALA A 1 166 ? -2.798 -8.215 13.048 1.00 68.62 166 ALA A O 1
ATOM 1316 N N . VAL A 1 167 ? -1.013 -9.135 12.036 1.00 82.94 167 VAL A N 1
ATOM 1317 C CA . VAL A 1 167 ? -1.493 -8.870 10.671 1.00 82.94 167 VAL A CA 1
ATOM 1318 C C . VAL A 1 167 ? -2.546 -9.900 10.295 1.00 82.94 167 VAL A C 1
ATOM 1320 O O . VAL A 1 167 ? -2.226 -11.013 9.890 1.00 82.94 167 VAL A O 1
ATOM 1323 N N . GLU A 1 168 ? -3.809 -9.507 10.406 1.00 83.88 168 GLU A N 1
ATOM 1324 C CA . GLU A 1 168 ? -4.948 -10.380 10.118 1.00 83.88 168 GLU A CA 1
ATOM 1325 C C . GLU A 1 168 ? -5.319 -10.387 8.635 1.00 83.88 168 GLU A C 1
ATOM 1327 O O . GLU A 1 168 ? -5.824 -11.386 8.125 1.00 83.88 168 GLU A O 1
ATOM 1332 N N . ASN A 1 169 ? -5.093 -9.269 7.939 1.00 90.50 169 ASN A N 1
ATOM 1333 C CA . ASN A 1 169 ? -5.527 -9.082 6.558 1.00 90.50 169 ASN A CA 1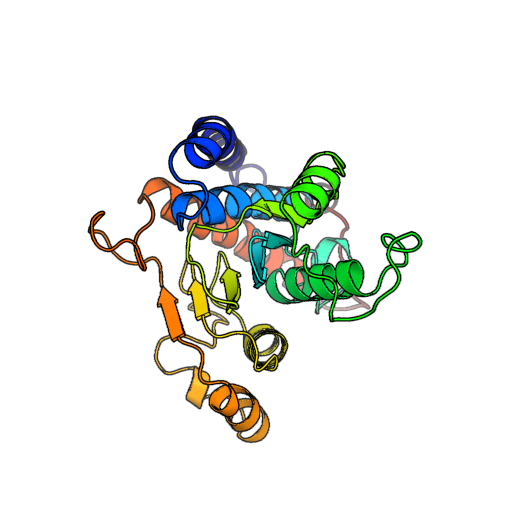
ATOM 1334 C C . ASN A 1 169 ? -4.393 -8.531 5.685 1.00 90.50 169 ASN A C 1
ATOM 1336 O O . ASN A 1 169 ? -3.651 -7.632 6.089 1.00 90.50 169 ASN A O 1
ATOM 1340 N N . VAL A 1 170 ? -4.299 -9.036 4.457 1.00 92.75 170 VAL A N 1
ATOM 1341 C CA . VAL A 1 170 ? -3.396 -8.545 3.413 1.00 92.75 170 VAL A CA 1
ATOM 1342 C C . VAL A 1 170 ? -4.216 -8.200 2.182 1.00 92.75 170 VAL A C 1
ATOM 1344 O O . VAL A 1 170 ? -4.841 -9.063 1.570 1.00 92.75 170 VAL A O 1
ATOM 1347 N N . VAL A 1 171 ? -4.195 -6.930 1.805 1.00 95.88 171 VAL A N 1
ATOM 1348 C CA . VAL A 1 171 ? -4.947 -6.373 0.684 1.00 95.88 171 VAL A CA 1
ATOM 1349 C C . VAL A 1 171 ? -3.969 -6.039 -0.438 1.00 95.88 171 VAL A C 1
ATOM 1351 O O . VAL A 1 171 ? -3.051 -5.241 -0.265 1.00 95.88 171 VAL A O 1
ATOM 1354 N N . ILE A 1 172 ? -4.148 -6.656 -1.597 1.00 96.88 172 ILE A N 1
ATOM 1355 C CA . ILE A 1 172 ? -3.219 -6.617 -2.725 1.00 96.88 172 ILE A CA 1
ATOM 1356 C C . ILE A 1 172 ? -3.888 -5.900 -3.896 1.00 96.88 172 ILE A C 1
ATOM 1358 O O . ILE A 1 172 ? -5.021 -6.212 -4.253 1.00 96.88 172 ILE A O 1
ATOM 1362 N N . GLY A 1 173 ? -3.189 -4.940 -4.499 1.00 96.44 173 GLY A N 1
ATOM 1363 C CA . GLY A 1 173 ? -3.661 -4.194 -5.665 1.00 96.44 173 GLY A CA 1
ATOM 1364 C C . GLY A 1 173 ? -3.569 -5.014 -6.950 1.00 96.44 173 GLY A C 1
ATOM 1365 O O . GLY A 1 173 ? -4.581 -5.269 -7.598 1.00 96.44 173 GLY A O 1
ATOM 1366 N N . ALA A 1 174 ? -2.358 -5.443 -7.302 1.00 95.00 174 ALA A N 1
ATOM 1367 C CA . ALA A 1 174 ? -2.074 -6.221 -8.503 1.00 95.00 174 ALA A CA 1
ATOM 1368 C C . ALA A 1 174 ? -1.297 -7.509 -8.188 1.00 95.00 174 ALA A C 1
ATOM 1370 O O . ALA A 1 174 ? -0.456 -7.542 -7.291 1.00 95.00 174 ALA A O 1
ATOM 1371 N N . GLU A 1 175 ? -1.559 -8.563 -8.962 1.00 94.62 175 GLU A N 1
ATOM 1372 C CA . GLU A 1 175 ? -0.784 -9.808 -8.933 1.00 94.62 175 GLU A CA 1
ATOM 1373 C C . GLU A 1 175 ? 0.636 -9.577 -9.475 1.00 94.62 175 GLU A C 1
ATOM 1375 O O . GLU A 1 175 ? 0.808 -8.970 -10.537 1.00 94.62 175 GLU A O 1
ATOM 1380 N N . ASP A 1 176 ? 1.645 -10.131 -8.798 1.00 94.25 176 ASP A N 1
ATOM 1381 C CA . ASP A 1 176 ? 3.008 -10.213 -9.319 1.00 94.25 176 ASP A CA 1
ATOM 1382 C C . ASP A 1 176 ? 3.287 -11.625 -9.838 1.00 94.25 176 ASP A C 1
ATOM 1384 O O . ASP A 1 176 ? 3.559 -12.571 -9.096 1.00 94.25 176 ASP A O 1
ATOM 1388 N N . LYS A 1 177 ? 3.271 -11.770 -11.161 1.00 90.38 177 LYS A N 1
ATOM 1389 C CA . LYS A 1 177 ? 3.560 -13.042 -11.839 1.00 90.38 177 LYS A CA 1
ATOM 1390 C C . LYS A 1 177 ? 5.047 -13.400 -11.860 1.00 90.38 177 LYS A C 1
ATOM 1392 O O . LYS A 1 177 ? 5.382 -14.514 -12.253 1.00 90.38 177 LYS A O 1
ATOM 1397 N N . PHE A 1 178 ? 5.930 -12.478 -11.477 1.00 87.19 178 PHE A N 1
ATOM 1398 C CA . PHE A 1 178 ? 7.378 -12.654 -11.553 1.00 87.19 178 PHE A CA 1
ATOM 1399 C C . PHE A 1 178 ? 7.966 -13.097 -10.219 1.00 87.19 178 PHE A C 1
ATOM 1401 O O . PHE A 1 178 ? 8.726 -14.064 -10.195 1.00 87.19 178 PHE A O 1
ATOM 1408 N N . ALA A 1 179 ? 7.629 -12.402 -9.131 1.00 90.25 179 ALA A N 1
ATOM 1409 C CA . ALA A 1 179 ? 8.224 -12.644 -7.819 1.00 90.25 179 ALA A CA 1
ATOM 1410 C C . ALA A 1 179 ? 7.209 -12.711 -6.668 1.00 90.25 179 ALA A C 1
ATOM 1412 O O . ALA A 1 179 ? 7.626 -12.888 -5.526 1.00 90.25 179 ALA A O 1
ATOM 1413 N N . GLY A 1 180 ? 5.905 -12.601 -6.937 1.00 92.94 180 GLY A N 1
ATOM 1414 C CA . GLY A 1 180 ? 4.860 -12.704 -5.920 1.00 92.94 180 GLY A CA 1
ATOM 1415 C C . GLY A 1 180 ? 4.800 -14.092 -5.280 1.00 92.94 180 GLY A C 1
ATOM 1416 O O . GLY A 1 180 ? 4.991 -15.101 -5.963 1.00 92.94 180 GLY A O 1
ATOM 1417 N N . GLN A 1 181 ? 4.534 -14.143 -3.971 1.00 93.00 181 GLN A N 1
ATOM 1418 C CA . GLN A 1 181 ? 4.544 -15.388 -3.191 1.00 93.00 181 GLN A CA 1
ATOM 1419 C C . GLN A 1 181 ? 3.203 -15.717 -2.518 1.00 93.00 181 GLN A C 1
ATOM 1421 O O . GLN A 1 181 ? 3.029 -16.824 -2.019 1.00 93.00 181 GLN A O 1
ATOM 1426 N N . VAL A 1 182 ? 2.254 -14.784 -2.479 1.00 89.69 182 VAL A N 1
ATOM 1427 C CA . VAL A 1 182 ? 1.048 -14.911 -1.645 1.00 89.69 182 VAL A CA 1
ATOM 1428 C C . VAL A 1 182 ? -0.102 -15.590 -2.393 1.00 89.69 182 VAL A C 1
ATOM 1430 O O . VAL A 1 182 ? -0.828 -16.407 -1.832 1.00 89.69 182 VAL A O 1
ATOM 1433 N N . LEU A 1 183 ? -0.281 -15.260 -3.667 1.00 91.88 183 LEU A N 1
ATOM 1434 C CA . LEU A 1 183 ? -1.430 -15.666 -4.469 1.00 91.88 183 LEU A CA 1
ATOM 1435 C C . LEU A 1 183 ? -1.198 -17.008 -5.174 1.00 91.88 183 LEU A C 1
ATOM 1437 O O . LEU A 1 183 ? -0.063 -17.450 -5.370 1.00 91.88 183 LEU A O 1
ATOM 1441 N N . ASN A 1 184 ? -2.296 -17.634 -5.613 1.00 88.50 184 ASN A N 1
ATOM 1442 C CA . ASN A 1 184 ? -2.299 -18.827 -6.470 1.00 88.50 184 ASN A CA 1
ATOM 1443 C C . ASN A 1 184 ? -1.544 -20.035 -5.883 1.00 88.50 184 ASN A C 1
ATOM 1445 O O . ASN A 1 184 ? -0.856 -20.755 -6.603 1.00 88.50 184 ASN A O 1
ATOM 1449 N N . GLY A 1 185 ? -1.643 -20.240 -4.565 1.00 83.75 185 GLY A N 1
ATOM 1450 C CA . GLY A 1 185 ? -0.990 -21.359 -3.876 1.00 83.75 185 GLY A CA 1
ATOM 1451 C C . GLY A 1 185 ? 0.533 -21.234 -3.789 1.00 83.75 185 GLY A C 1
ATOM 1452 O O . GLY A 1 185 ? 1.203 -22.169 -3.362 1.00 83.75 185 GLY A O 1
ATOM 1453 N N . ARG A 1 186 ? 1.115 -20.085 -4.167 1.00 90.31 186 ARG A N 1
ATOM 1454 C CA . ARG A 1 186 ? 2.571 -19.906 -4.122 1.00 90.31 186 ARG A CA 1
ATOM 1455 C C . ARG A 1 186 ? 3.131 -19.929 -2.708 1.00 90.31 186 ARG A C 1
ATOM 1457 O O . ARG A 1 186 ? 4.287 -20.297 -2.561 1.00 90.31 186 ARG A O 1
ATOM 1464 N N . LEU A 1 187 ? 2.340 -19.667 -1.667 1.00 85.56 187 LEU A N 1
ATOM 1465 C CA . LEU A 1 187 ? 2.805 -19.798 -0.281 1.00 85.56 187 LEU A CA 1
ATOM 1466 C C . LEU A 1 187 ? 3.407 -21.184 -0.002 1.00 85.56 187 LEU A C 1
ATOM 1468 O O . LEU A 1 187 ? 4.452 -21.265 0.638 1.00 85.56 187 LEU A O 1
ATOM 1472 N N . GLU A 1 188 ? 2.832 -22.244 -0.575 1.00 85.50 188 GLU A N 1
ATOM 1473 C CA . GLU A 1 188 ? 3.295 -23.637 -0.445 1.00 85.50 188 GLU A CA 1
ATOM 1474 C C . GLU A 1 188 ? 4.672 -23.887 -1.083 1.00 85.50 188 GLU A C 1
ATOM 1476 O O . GLU A 1 188 ? 5.329 -24.883 -0.794 1.00 85.50 188 GLU A O 1
ATOM 1481 N N . GLN A 1 189 ? 5.133 -22.980 -1.949 1.00 88.75 189 GLN A N 1
ATOM 1482 C CA . GLN A 1 189 ? 6.429 -23.070 -2.628 1.00 88.75 189 GLN A CA 1
ATOM 1483 C C . GLN A 1 189 ? 7.573 -22.469 -1.800 1.00 88.75 189 GLN A C 1
ATOM 1485 O O . GLN A 1 189 ? 8.735 -22.541 -2.208 1.00 88.75 189 GLN A O 1
ATOM 1490 N N . LEU A 1 190 ? 7.267 -21.857 -0.651 1.00 86.69 190 LEU A N 1
ATOM 1491 C CA . LEU A 1 190 ? 8.286 -21.435 0.303 1.00 86.69 190 LEU A CA 1
ATOM 1492 C C . LEU A 1 190 ? 9.046 -22.654 0.842 1.00 86.69 190 LEU A C 1
ATOM 1494 O O . LEU A 1 190 ? 8.510 -23.755 0.950 1.00 86.69 190 LEU A O 1
ATOM 1498 N N . SER A 1 191 ? 10.308 -22.458 1.235 1.00 88.62 191 SER A N 1
ATOM 1499 C CA . SER A 1 191 ? 11.011 -23.502 1.987 1.00 88.62 191 SER A CA 1
ATOM 1500 C C . SER A 1 191 ? 10.265 -23.798 3.291 1.00 88.62 191 SER A C 1
ATOM 1502 O O . SER A 1 191 ? 9.645 -22.898 3.855 1.00 88.62 191 SER A O 1
ATOM 1504 N N . GLN A 1 192 ? 10.364 -25.031 3.799 1.00 88.25 192 GLN A N 1
ATOM 1505 C CA . GLN A 1 192 ? 9.585 -25.483 4.961 1.00 88.25 192 GLN A CA 1
ATOM 1506 C C . GLN A 1 192 ? 9.641 -24.505 6.146 1.00 88.25 192 GLN A C 1
ATOM 1508 O O . GLN A 1 192 ? 8.611 -24.149 6.701 1.00 88.25 192 GLN A O 1
ATOM 1513 N N . LEU A 1 193 ? 10.833 -23.994 6.479 1.00 85.81 193 LEU A N 1
ATOM 1514 C CA . LEU A 1 193 ? 11.010 -23.021 7.562 1.00 85.81 193 LEU A CA 1
ATOM 1515 C C . LEU A 1 193 ? 10.182 -21.743 7.353 1.00 85.81 193 LEU A C 1
ATOM 1517 O O . LEU A 1 193 ? 9.611 -21.205 8.300 1.00 85.81 193 LEU A O 1
ATOM 1521 N N . TRP A 1 194 ? 10.164 -21.226 6.126 1.00 84.69 194 TRP A N 1
ATOM 1522 C CA . TRP A 1 194 ? 9.453 -19.996 5.790 1.00 84.69 194 TRP A CA 1
ATOM 1523 C C . TRP A 1 194 ? 7.959 -20.224 5.640 1.00 84.69 194 TRP A C 1
ATOM 1525 O O . TRP A 1 194 ? 7.181 -19.408 6.121 1.00 84.69 194 TRP A O 1
ATOM 1535 N N . HIS A 1 195 ? 7.577 -21.354 5.057 1.00 85.00 195 HIS A N 1
ATOM 1536 C CA . HIS A 1 195 ? 6.199 -21.804 5.008 1.00 85.00 195 HIS A CA 1
ATOM 1537 C C . HIS A 1 195 ? 5.605 -21.882 6.420 1.00 85.00 195 HIS A C 1
ATOM 1539 O O . HIS A 1 195 ? 4.624 -21.202 6.704 1.00 85.00 195 HIS A O 1
ATOM 1545 N N . ASP A 1 196 ? 6.257 -22.606 7.335 1.00 83.50 196 ASP A N 1
ATOM 1546 C CA . ASP A 1 196 ? 5.783 -22.803 8.711 1.00 83.50 196 ASP A CA 1
ATOM 1547 C C . ASP A 1 196 ? 5.666 -21.478 9.478 1.00 83.50 196 ASP A C 1
ATOM 1549 O O . ASP A 1 196 ? 4.698 -21.242 10.207 1.00 83.50 196 ASP A O 1
ATOM 1553 N N . ALA A 1 197 ? 6.624 -20.572 9.265 1.00 77.31 197 ALA A N 1
ATOM 1554 C CA . ALA A 1 197 ? 6.590 -19.242 9.856 1.00 77.31 197 ALA A CA 1
ATOM 1555 C C . ALA A 1 197 ? 5.421 -18.384 9.343 1.00 77.31 197 ALA A C 1
ATOM 1557 O O . ALA A 1 197 ? 4.903 -17.568 10.101 1.00 77.31 197 ALA A O 1
ATOM 1558 N N . THR A 1 198 ? 5.009 -18.552 8.084 1.00 76.75 198 THR A N 1
ATOM 1559 C CA . THR A 1 198 ? 3.931 -17.766 7.470 1.00 76.75 198 THR A CA 1
ATOM 1560 C C . THR A 1 198 ? 2.546 -18.362 7.740 1.00 76.75 198 THR A C 1
ATOM 1562 O O . THR A 1 198 ? 1.631 -17.623 8.100 1.00 76.75 198 THR A O 1
ATOM 1565 N N . ILE A 1 199 ? 2.371 -19.687 7.644 1.00 75.88 199 ILE A N 1
ATOM 1566 C CA . ILE A 1 199 ? 1.063 -20.333 7.882 1.00 75.88 199 ILE A CA 1
ATOM 1567 C C . ILE A 1 199 ? 0.594 -20.212 9.332 1.00 75.88 199 ILE A C 1
ATOM 1569 O O . ILE A 1 199 ? -0.601 -20.280 9.588 1.00 75.88 199 ILE A O 1
ATOM 1573 N N . THR A 1 200 ? 1.513 -20.020 10.284 1.00 70.44 200 THR A N 1
ATOM 1574 C CA . THR A 1 200 ? 1.150 -19.836 11.698 1.00 70.44 200 THR A CA 1
ATOM 1575 C C . THR A 1 200 ? 0.312 -18.568 11.902 1.00 70.44 200 THR A C 1
ATOM 1577 O O . THR A 1 200 ? -0.507 -18.521 12.815 1.00 70.44 200 THR A O 1
ATOM 1580 N N . VAL A 1 201 ? 0.485 -17.557 11.043 1.00 70.75 201 VAL A N 1
ATOM 1581 C CA . VAL A 1 201 ? -0.286 -16.304 11.089 1.00 70.75 201 VAL A CA 1
ATOM 1582 C C . VAL A 1 201 ? -1.590 -16.406 10.288 1.00 70.75 201 VAL A C 1
ATOM 1584 O O . VAL A 1 201 ? -2.578 -15.794 10.674 1.00 70.75 201 VAL A O 1
ATOM 1587 N N . ASN A 1 202 ? -1.616 -17.219 9.223 1.00 78.50 202 ASN A N 1
ATOM 1588 C CA . ASN A 1 202 ? -2.780 -17.489 8.362 1.00 78.50 202 ASN A CA 1
ATOM 1589 C C . ASN A 1 202 ? -3.647 -16.245 8.038 1.00 78.50 202 ASN A C 1
ATOM 1591 O O . ASN A 1 202 ? -4.844 -16.239 8.343 1.00 78.50 202 ASN A O 1
ATOM 1595 N N . PRO A 1 203 ? -3.067 -15.180 7.450 1.00 84.62 203 PRO A N 1
ATOM 1596 C CA . PRO A 1 203 ? -3.811 -13.957 7.183 1.00 84.62 203 PRO A CA 1
ATOM 1597 C C . PRO A 1 203 ? -4.848 -14.148 6.070 1.00 84.62 203 PRO A C 1
ATOM 1599 O O . PRO A 1 203 ? -4.631 -14.892 5.111 1.00 84.62 203 PRO A O 1
ATOM 1602 N N . ASN A 1 204 ? -5.948 -13.400 6.145 1.00 90.25 204 ASN A N 1
ATOM 1603 C CA . ASN A 1 204 ? -6.904 -13.299 5.047 1.00 90.25 204 ASN A CA 1
ATOM 1604 C C . ASN A 1 204 ? -6.280 -12.500 3.898 1.00 90.25 204 ASN A C 1
ATOM 1606 O O . ASN A 1 204 ? -5.797 -11.384 4.098 1.00 90.25 204 ASN A O 1
ATOM 1610 N N . ILE A 1 205 ? -6.314 -13.049 2.685 1.00 91.12 205 ILE A N 1
ATOM 1611 C CA . ILE A 1 205 ? -5.746 -12.408 1.496 1.00 91.12 205 ILE A CA 1
ATOM 1612 C C . ILE A 1 205 ? -6.870 -11.892 0.596 1.00 91.12 205 ILE A C 1
ATOM 1614 O O . ILE A 1 205 ? -7.726 -12.662 0.161 1.00 91.12 205 ILE A O 1
ATOM 1618 N N . PHE A 1 206 ? -6.821 -10.607 0.252 1.00 94.62 206 PHE A N 1
ATOM 1619 C CA . PHE A 1 206 ? -7.772 -9.947 -0.640 1.00 94.62 206 PHE A CA 1
ATOM 1620 C C . PHE A 1 206 ? -7.035 -9.375 -1.847 1.00 94.62 206 PHE A C 1
ATOM 1622 O O . PHE A 1 206 ? -6.160 -8.531 -1.689 1.00 94.62 206 PHE A O 1
ATOM 1629 N N . LEU A 1 207 ? -7.394 -9.793 -3.061 1.00 95.56 207 LEU A N 1
ATOM 1630 C CA . LEU A 1 207 ? -6.887 -9.192 -4.299 1.00 95.56 207 LEU A CA 1
ATOM 1631 C C . LEU A 1 207 ? -7.950 -8.262 -4.890 1.00 95.56 207 LEU A C 1
ATOM 1633 O O . LEU A 1 207 ? -9.103 -8.668 -5.048 1.00 95.56 207 LEU A O 1
ATOM 1637 N N . MET A 1 208 ? -7.566 -7.029 -5.237 1.00 95.94 208 MET A N 1
ATOM 1638 C CA . MET A 1 208 ? -8.444 -6.011 -5.831 1.00 95.94 208 MET A CA 1
ATOM 1639 C C . MET A 1 208 ? -8.760 -6.310 -7.306 1.00 95.94 208 MET A C 1
ATOM 1641 O O . MET A 1 208 ? -8.413 -5.571 -8.227 1.00 95.94 208 MET A O 1
ATOM 1645 N N . GLN A 1 209 ? -9.396 -7.451 -7.545 1.00 92.25 209 GLN A N 1
ATOM 1646 C CA . GLN A 1 209 ? -9.668 -7.999 -8.873 1.00 92.25 209 GLN A CA 1
ATOM 1647 C C . GLN A 1 209 ? -11.113 -7.819 -9.327 1.00 92.25 209 GLN A C 1
ATOM 1649 O O . GLN A 1 209 ? -11.384 -7.938 -10.528 1.00 92.25 209 GLN A O 1
ATOM 1654 N N . SER A 1 210 ? -12.036 -7.549 -8.402 1.00 92.62 210 SER A N 1
ATOM 1655 C CA . SER A 1 210 ? -13.45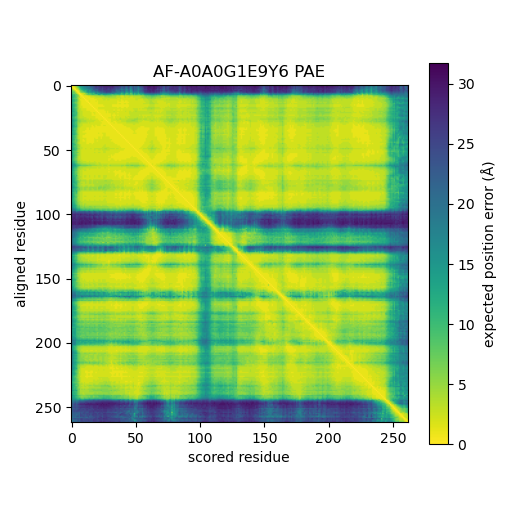0 -7.494 -8.739 1.00 92.62 210 SER A CA 1
ATOM 1656 C C . SER A 1 210 ? -13.729 -6.396 -9.764 1.00 92.62 210 SER A C 1
ATOM 1658 O O . SER A 1 210 ? -13.046 -5.372 -9.845 1.00 92.62 210 SER A O 1
ATOM 1660 N N . LYS A 1 211 ? -14.733 -6.643 -10.601 1.00 91.75 211 LYS A N 1
ATOM 1661 C CA . LYS A 1 211 ? -15.316 -5.643 -11.505 1.00 91.75 211 LYS A CA 1
ATOM 1662 C C . LYS A 1 211 ? -16.652 -5.124 -10.983 1.00 91.75 211 LYS A C 1
ATOM 1664 O O . LYS A 1 211 ? -17.235 -4.241 -11.600 1.00 91.75 211 LYS A O 1
ATOM 1669 N N . ASN A 1 212 ? -17.140 -5.692 -9.883 1.00 92.38 212 ASN A N 1
ATOM 1670 C CA . ASN A 1 212 ? -18.411 -5.352 -9.281 1.00 92.38 212 ASN A CA 1
ATOM 1671 C C . ASN A 1 212 ? -18.194 -4.308 -8.171 1.00 92.38 212 ASN A C 1
ATOM 1673 O O . ASN A 1 212 ? -17.601 -4.646 -7.147 1.00 92.38 212 ASN A O 1
ATOM 1677 N N . PRO A 1 213 ? -18.688 -3.065 -8.324 1.00 89.88 213 PRO A N 1
ATOM 1678 C CA . PRO A 1 213 ? -18.544 -2.028 -7.301 1.00 89.88 213 PRO A CA 1
ATOM 1679 C C . PRO A 1 213 ? -19.187 -2.369 -5.949 1.00 89.88 213 PRO A C 1
ATOM 1681 O O . PRO A 1 213 ? -18.844 -1.752 -4.939 1.00 89.88 213 PRO A O 1
ATOM 1684 N N . ASP A 1 214 ? -20.106 -3.339 -5.919 1.00 90.44 214 ASP A N 1
ATOM 1685 C CA . ASP A 1 214 ? -20.761 -3.789 -4.690 1.00 90.44 214 ASP A CA 1
ATOM 1686 C C . ASP A 1 214 ? -19.874 -4.735 -3.856 1.00 90.44 214 ASP A C 1
ATOM 1688 O O . ASP A 1 214 ? -20.087 -4.881 -2.651 1.00 90.44 214 ASP A O 1
ATOM 1692 N N . GLU A 1 215 ? -18.830 -5.325 -4.450 1.00 90.88 215 GLU A N 1
ATOM 1693 C CA . GLU A 1 215 ? -17.852 -6.191 -3.773 1.00 90.88 215 GLU A CA 1
ATOM 1694 C C . GLU A 1 215 ? -16.739 -5.360 -3.123 1.00 90.88 215 GLU A C 1
ATOM 1696 O O . GLU A 1 215 ? -15.567 -5.416 -3.499 1.00 90.88 215 GLU A O 1
ATOM 1701 N N . LYS A 1 216 ? -17.127 -4.563 -2.125 1.00 83.62 216 LYS A N 1
ATOM 1702 C CA . LYS A 1 216 ? -16.291 -3.518 -1.509 1.00 83.62 216 LYS A CA 1
ATOM 1703 C C . LYS A 1 216 ? -14.931 -3.996 -0.996 1.00 83.62 216 LYS A C 1
ATOM 1705 O O . LYS A 1 216 ? -14.001 -3.200 -1.002 1.00 83.62 216 LYS A O 1
ATOM 1710 N N . ASP A 1 217 ? -14.802 -5.258 -0.596 1.00 85.94 217 ASP A N 1
ATOM 1711 C CA . ASP A 1 217 ? -13.555 -5.818 -0.055 1.00 85.94 217 ASP A CA 1
ATOM 1712 C C . ASP A 1 217 ? -12.558 -6.246 -1.140 1.00 85.94 217 ASP A C 1
ATOM 1714 O O . ASP A 1 217 ? -11.419 -6.582 -0.834 1.00 85.94 217 ASP A O 1
ATOM 1718 N N . THR A 1 218 ? -12.973 -6.268 -2.411 1.00 91.69 218 THR A N 1
ATOM 1719 C CA . THR A 1 218 ? -12.134 -6.713 -3.540 1.00 91.69 218 THR A CA 1
ATOM 1720 C C . THR A 1 218 ? -12.228 -5.809 -4.768 1.00 91.69 218 THR A C 1
ATOM 1722 O O . THR A 1 218 ? -11.718 -6.153 -5.839 1.00 91.69 218 THR A O 1
ATOM 1725 N N . TYR A 1 219 ? -12.864 -4.644 -4.626 1.00 94.75 219 TYR A N 1
ATOM 1726 C CA . TYR A 1 219 ? -13.080 -3.685 -5.700 1.00 94.75 219 TYR A CA 1
ATOM 1727 C C . TYR A 1 219 ? -12.339 -2.369 -5.455 1.00 94.75 219 TYR A C 1
ATOM 1729 O O . TYR A 1 219 ? -12.460 -1.734 -4.407 1.00 94.75 219 TYR A O 1
ATOM 1737 N N . ILE A 1 220 ? -11.659 -1.909 -6.502 1.00 96.12 220 ILE A N 1
ATOM 1738 C CA . ILE A 1 220 ? -11.259 -0.515 -6.704 1.00 96.12 220 ILE A CA 1
ATOM 1739 C C . ILE A 1 220 ? -11.612 -0.118 -8.146 1.00 96.12 220 ILE A C 1
ATOM 1741 O O . ILE A 1 220 ? -11.703 -1.001 -9.004 1.00 96.12 220 ILE A O 1
ATOM 1745 N N . PRO A 1 221 ? -11.785 1.182 -8.450 1.00 95.69 221 PRO A N 1
ATOM 1746 C CA . PRO A 1 221 ? -12.054 1.631 -9.812 1.00 95.69 221 PRO A CA 1
ATOM 1747 C C . PRO A 1 221 ? -11.008 1.131 -10.814 1.00 95.69 221 PRO A C 1
ATOM 1749 O O . PRO A 1 221 ? -9.808 1.170 -10.535 1.00 95.69 221 PRO A O 1
ATOM 1752 N N . ASP A 1 222 ? -11.457 0.739 -12.010 1.00 93.62 222 ASP A N 1
ATOM 1753 C CA . ASP A 1 222 ? -10.593 0.205 -13.076 1.00 93.62 222 ASP A CA 1
ATOM 1754 C C . ASP A 1 222 ? -9.408 1.121 -13.361 1.00 93.62 222 ASP A C 1
ATOM 1756 O O . ASP A 1 222 ? -8.270 0.663 -13.429 1.00 93.62 222 ASP A O 1
ATOM 1760 N N . LYS A 1 223 ? -9.661 2.433 -13.410 1.00 94.31 223 LYS A N 1
ATOM 1761 C CA . LYS A 1 223 ? -8.610 3.413 -13.659 1.00 94.31 223 LYS A CA 1
ATOM 1762 C C . LYS A 1 223 ? -7.525 3.408 -12.581 1.00 94.31 223 LYS A C 1
ATOM 1764 O O . LYS A 1 223 ? -6.350 3.521 -12.912 1.00 94.31 223 LYS A O 1
ATOM 1769 N N . LEU A 1 224 ? -7.898 3.275 -11.307 1.00 95.75 224 LEU A N 1
ATOM 1770 C CA . LEU A 1 224 ? -6.939 3.206 -10.202 1.00 95.75 224 LEU A CA 1
ATOM 1771 C C . LEU A 1 224 ? -6.113 1.922 -10.274 1.00 95.75 224 LEU A C 1
ATOM 1773 O O . LEU A 1 224 ? -4.895 1.963 -10.129 1.00 95.75 224 LEU A O 1
ATOM 1777 N N . ARG A 1 225 ? -6.772 0.794 -10.546 1.00 94.12 225 ARG A N 1
ATOM 1778 C CA . ARG A 1 225 ? -6.113 -0.501 -10.726 1.00 94.12 225 ARG A CA 1
ATOM 1779 C C . ARG A 1 225 ? -5.096 -0.474 -11.867 1.00 94.12 225 ARG A C 1
ATOM 1781 O O . ARG A 1 225 ? -3.962 -0.895 -11.660 1.00 94.12 225 ARG A O 1
ATOM 1788 N N . GLU A 1 226 ? -5.477 0.060 -13.027 1.00 93.31 226 GLU A N 1
ATOM 1789 C CA . GLU A 1 226 ? -4.576 0.252 -14.172 1.00 93.31 226 GLU A CA 1
ATOM 1790 C C . GLU A 1 226 ? -3.373 1.115 -13.789 1.00 93.31 226 GLU A C 1
ATOM 1792 O O . GLU A 1 226 ? -2.235 0.719 -14.016 1.00 93.31 226 GLU A O 1
ATOM 1797 N N . LEU A 1 227 ? -3.607 2.263 -13.141 1.00 94.81 227 LEU A N 1
ATOM 1798 C CA . LEU A 1 227 ? -2.532 3.162 -12.717 1.00 94.81 227 LEU A CA 1
ATOM 1799 C C . LEU A 1 227 ? -1.562 2.493 -11.738 1.00 94.81 227 LEU A C 1
ATOM 1801 O O . LEU A 1 227 ? -0.359 2.705 -11.826 1.00 94.81 227 LEU A O 1
ATOM 1805 N N . ILE A 1 228 ? -2.050 1.675 -10.813 1.00 93.81 228 ILE A N 1
ATOM 1806 C CA . ILE A 1 228 ? -1.181 0.959 -9.875 1.00 93.81 228 ILE A CA 1
ATOM 1807 C C . ILE A 1 228 ? -0.361 -0.112 -10.595 1.00 93.81 228 ILE A C 1
ATOM 1809 O O . ILE A 1 228 ? 0.851 -0.208 -10.398 1.00 93.81 228 ILE A O 1
ATOM 1813 N N . GLN A 1 229 ? -1.014 -0.898 -11.448 1.00 91.81 229 GLN A N 1
ATOM 1814 C CA . GLN A 1 229 ? -0.376 -1.978 -12.186 1.00 91.81 229 GLN A CA 1
ATOM 1815 C C . GLN A 1 229 ? 0.701 -1.439 -13.143 1.00 91.81 229 GLN A C 1
ATOM 1817 O O . GLN A 1 229 ? 1.846 -1.899 -13.136 1.00 91.81 229 GLN A O 1
ATOM 1822 N N . ASP A 1 230 ? 0.358 -0.422 -13.929 1.00 91.25 230 ASP A N 1
ATOM 1823 C CA . ASP A 1 230 ? 1.248 0.183 -14.916 1.00 91.25 230 ASP A CA 1
ATOM 1824 C C . ASP A 1 230 ? 2.444 0.889 -14.272 1.00 91.25 230 ASP A C 1
ATOM 1826 O O . ASP A 1 230 ? 3.532 0.910 -14.850 1.00 91.25 230 ASP A O 1
ATOM 1830 N N . LEU A 1 231 ? 2.282 1.450 -13.071 1.00 91.50 231 LEU A N 1
ATOM 1831 C CA . LEU A 1 231 ? 3.358 2.140 -12.364 1.00 91.50 231 LEU A CA 1
ATOM 1832 C C . LEU A 1 231 ? 4.527 1.200 -12.036 1.00 91.50 231 LEU A C 1
ATOM 1834 O O . LEU A 1 231 ? 5.692 1.568 -12.225 1.00 91.50 231 LEU A O 1
ATOM 1838 N N . PHE A 1 232 ? 4.229 -0.035 -11.626 1.00 90.94 232 PHE A N 1
ATOM 1839 C CA . PHE A 1 232 ? 5.245 -1.074 -11.490 1.00 90.94 232 PHE A CA 1
ATOM 1840 C C . PHE A 1 232 ? 5.843 -1.443 -12.853 1.00 90.94 232 PHE A C 1
ATOM 1842 O O . PHE A 1 232 ? 7.059 -1.362 -13.031 1.00 90.94 232 PHE A O 1
ATOM 1849 N N . PHE A 1 233 ? 5.016 -1.787 -13.844 1.00 86.12 233 PHE A N 1
ATOM 1850 C CA . PHE A 1 233 ? 5.521 -2.281 -15.129 1.00 86.12 233 PHE A CA 1
ATOM 1851 C C . PHE A 1 233 ? 6.380 -1.268 -15.888 1.00 86.12 233 PHE A C 1
ATOM 1853 O O . PHE A 1 233 ? 7.388 -1.644 -16.484 1.00 86.12 233 PHE A O 1
ATOM 1860 N N . GLN A 1 234 ? 6.057 0.022 -15.802 1.00 85.06 234 GLN A N 1
ATOM 1861 C CA . GLN A 1 234 ? 6.853 1.081 -16.424 1.00 85.06 234 GLN A CA 1
ATOM 1862 C C . GLN A 1 234 ? 8.223 1.280 -15.774 1.00 85.06 234 GLN A C 1
ATOM 1864 O O . GLN A 1 234 ? 9.135 1.780 -16.429 1.00 85.06 234 GLN A O 1
ATOM 1869 N N . THR A 1 235 ? 8.378 0.928 -14.497 1.00 86.62 235 THR A N 1
ATOM 1870 C CA . THR A 1 235 ? 9.672 1.024 -13.799 1.00 86.62 235 THR A CA 1
ATOM 1871 C C . THR A 1 235 ? 10.477 -0.262 -13.902 1.00 86.62 235 THR A C 1
ATOM 1873 O O . THR A 1 235 ? 11.704 -0.207 -13.919 1.00 86.62 235 THR A O 1
ATOM 1876 N N . LYS A 1 236 ? 9.801 -1.407 -14.034 1.00 88.81 236 LYS A N 1
ATOM 1877 C CA . LYS A 1 236 ? 10.420 -2.726 -13.977 1.00 88.81 236 LYS A CA 1
ATOM 1878 C C . LYS A 1 236 ? 11.475 -2.951 -15.057 1.00 88.81 236 LYS A C 1
ATOM 1880 O O . LYS A 1 236 ? 12.637 -3.169 -14.734 1.00 88.81 236 LYS A O 1
ATOM 1885 N N . ASP A 1 237 ? 11.087 -2.923 -16.329 1.00 85.25 237 ASP A N 1
ATOM 1886 C CA . ASP A 1 237 ? 11.998 -3.298 -17.418 1.00 85.25 237 ASP A CA 1
ATOM 1887 C C . ASP A 1 237 ? 13.213 -2.360 -17.552 1.00 85.25 237 ASP A C 1
ATOM 1889 O O . ASP A 1 237 ? 14.326 -2.865 -17.734 1.00 85.25 237 ASP A O 1
ATOM 1893 N N . PRO A 1 238 ? 13.068 -1.026 -17.405 1.00 83.06 238 PRO A N 1
ATOM 1894 C CA . PRO A 1 238 ? 14.214 -0.123 -17.372 1.00 83.06 238 PRO A CA 1
ATOM 1895 C C . PRO A 1 238 ? 15.168 -0.421 -16.212 1.00 83.06 238 PRO A C 1
ATOM 1897 O O . PRO A 1 238 ? 16.373 -0.536 -16.436 1.00 83.06 238 PRO A O 1
ATOM 1900 N N . LEU A 1 239 ? 14.651 -0.587 -14.988 1.00 84.19 239 LEU A N 1
ATOM 1901 C CA . LEU A 1 239 ? 15.482 -0.864 -13.813 1.00 84.19 239 LEU A CA 1
ATOM 1902 C C . LEU A 1 239 ? 16.164 -2.228 -13.909 1.00 84.19 239 LEU A C 1
ATOM 1904 O O . LEU A 1 239 ? 17.363 -2.334 -13.660 1.00 84.19 239 LEU A O 1
ATOM 1908 N N . ASP A 1 240 ? 15.450 -3.257 -14.361 1.00 85.31 240 ASP A N 1
ATOM 1909 C CA . ASP A 1 240 ? 16.026 -4.578 -14.597 1.00 85.31 240 ASP A CA 1
ATOM 1910 C C . ASP A 1 240 ? 17.153 -4.519 -15.637 1.00 85.31 240 ASP A C 1
ATOM 1912 O O . ASP A 1 240 ? 18.180 -5.181 -15.474 1.00 85.31 240 ASP A O 1
ATOM 1916 N N . ALA A 1 241 ? 16.996 -3.730 -16.707 1.00 82.62 241 ALA A N 1
ATOM 1917 C CA . ALA A 1 241 ? 18.042 -3.548 -17.709 1.00 82.62 241 ALA A CA 1
ATOM 1918 C C . ALA A 1 241 ? 19.302 -2.912 -17.103 1.00 82.62 241 ALA A C 1
ATOM 1920 O O . ALA A 1 241 ? 20.410 -3.374 -17.377 1.00 82.62 241 ALA A O 1
ATOM 1921 N N . ILE A 1 242 ? 19.134 -1.916 -16.233 1.00 74.69 242 ILE A N 1
ATOM 1922 C CA . ILE A 1 242 ? 20.225 -1.238 -15.521 1.00 74.69 242 ILE A CA 1
ATOM 1923 C C . ILE A 1 242 ? 20.949 -2.204 -14.584 1.00 74.69 242 ILE A C 1
ATOM 1925 O O . ILE A 1 242 ? 22.173 -2.343 -14.647 1.00 74.69 242 ILE A O 1
ATOM 1929 N N . LEU A 1 243 ? 20.196 -2.929 -13.755 1.00 73.94 243 LEU A N 1
ATOM 1930 C CA . LEU A 1 243 ? 20.750 -3.914 -12.827 1.00 73.94 243 LEU A CA 1
ATOM 1931 C C . LEU A 1 243 ? 21.502 -5.031 -13.572 1.00 73.94 243 LEU A C 1
ATOM 1933 O O . LEU A 1 243 ? 22.516 -5.525 -13.082 1.00 73.94 243 LEU A O 1
ATOM 1937 N N . ARG A 1 244 ? 21.066 -5.393 -14.788 1.00 74.94 244 ARG A N 1
ATOM 1938 C CA . ARG A 1 244 ? 21.731 -6.393 -15.645 1.00 74.94 244 ARG A CA 1
ATOM 1939 C C . ARG A 1 244 ? 22.981 -5.891 -16.368 1.00 74.94 244 ARG A C 1
ATOM 1941 O O . ARG A 1 244 ? 23.768 -6.739 -16.790 1.00 74.94 244 ARG A O 1
ATOM 1948 N N . GLN A 1 245 ? 23.154 -4.587 -16.587 1.00 66.50 245 GLN A N 1
ATOM 1949 C CA . GLN A 1 245 ? 24.308 -4.034 -17.316 1.00 66.50 245 GLN A CA 1
ATOM 1950 C C . GLN A 1 245 ? 25.559 -3.891 -16.432 1.00 66.50 245 GLN A C 1
ATOM 1952 O O . GLN A 1 245 ? 26.678 -3.986 -16.936 1.00 66.50 245 GLN A O 1
ATOM 1957 N N . ASN A 1 246 ? 25.397 -3.781 -15.112 1.00 58.53 246 ASN A N 1
ATOM 1958 C CA . ASN A 1 246 ? 26.494 -3.696 -14.141 1.00 58.53 246 ASN A CA 1
ATOM 1959 C C . ASN A 1 246 ? 27.139 -5.068 -13.841 1.00 58.53 246 ASN A C 1
ATOM 1961 O O . ASN A 1 246 ? 27.058 -5.584 -12.729 1.00 58.53 246 ASN A O 1
ATOM 1965 N N . LYS A 1 247 ? 27.774 -5.693 -14.842 1.00 48.50 247 LYS A N 1
ATOM 1966 C CA . LYS A 1 247 ? 28.240 -7.094 -14.761 1.00 48.50 247 LYS A CA 1
ATOM 1967 C C . LYS A 1 247 ? 29.633 -7.355 -14.169 1.00 48.50 247 LYS A C 1
ATOM 1969 O O . LYS A 1 247 ? 29.979 -8.528 -14.060 1.00 48.50 247 LYS A O 1
ATOM 1974 N N . THR A 1 248 ? 30.453 -6.367 -13.791 1.00 46.62 248 THR A N 1
ATOM 1975 C CA . THR A 1 248 ? 31.881 -6.660 -13.485 1.00 46.62 248 THR A CA 1
ATOM 1976 C C . THR A 1 248 ? 32.539 -5.891 -12.329 1.00 46.62 248 THR A C 1
ATOM 1978 O O . THR A 1 248 ? 33.757 -5.945 -12.193 1.00 46.62 248 THR A O 1
ATOM 1981 N N . GLY A 1 249 ? 31.794 -5.218 -11.451 1.00 50.00 249 GLY A N 1
ATOM 1982 C CA . GLY A 1 249 ? 32.359 -4.555 -10.265 1.00 50.00 249 GLY A CA 1
ATOM 1983 C C . GLY A 1 249 ? 31.311 -4.357 -9.175 1.00 50.00 249 GLY A C 1
ATOM 1984 O O . GLY A 1 249 ? 30.122 -4.466 -9.462 1.00 50.00 249 GLY A O 1
ATOM 1985 N N . PHE A 1 250 ? 31.743 -4.104 -7.931 1.00 49.66 250 PHE A N 1
ATOM 1986 C CA . PHE A 1 250 ? 30.844 -3.746 -6.826 1.00 49.66 250 PHE A CA 1
ATOM 1987 C C . PHE A 1 250 ? 29.814 -2.712 -7.307 1.00 49.66 250 PHE A C 1
ATOM 1989 O O . PHE A 1 250 ? 30.184 -1.675 -7.857 1.00 49.66 250 PHE A O 1
ATOM 1996 N N . LEU A 1 251 ? 28.533 -3.051 -7.157 1.00 48.72 251 LEU A N 1
ATOM 1997 C CA . LEU A 1 251 ? 27.407 -2.326 -7.733 1.00 48.72 251 LEU A CA 1
ATOM 1998 C C . LEU A 1 251 ? 27.379 -0.887 -7.186 1.00 48.72 251 LEU A C 1
ATOM 2000 O O . LEU A 1 251 ? 27.099 -0.678 -6.006 1.00 48.72 251 LEU A O 1
ATOM 2004 N N . VAL A 1 252 ? 27.658 0.111 -8.027 1.00 53.19 252 VAL A N 1
ATOM 2005 C CA . VAL A 1 252 ? 27.304 1.503 -7.724 1.00 53.19 252 VAL A CA 1
ATOM 2006 C C . VAL A 1 252 ? 25.913 1.716 -8.293 1.00 53.19 252 VAL A C 1
ATOM 2008 O O . VAL A 1 252 ? 25.750 1.910 -9.496 1.00 53.19 252 VAL A O 1
ATOM 2011 N N . ILE A 1 253 ? 24.901 1.605 -7.436 1.00 53.41 253 ILE A N 1
ATOM 2012 C CA . ILE A 1 253 ? 23.523 1.870 -7.833 1.00 53.41 253 ILE A CA 1
ATOM 2013 C C . ILE A 1 253 ? 23.363 3.386 -8.065 1.00 53.41 253 ILE A C 1
ATOM 2015 O O . ILE A 1 253 ? 23.671 4.168 -7.160 1.00 53.41 253 ILE A O 1
ATOM 2019 N N . PRO A 1 254 ? 22.927 3.829 -9.260 1.00 52.69 254 PRO A N 1
ATOM 2020 C CA . PRO A 1 254 ? 22.691 5.243 -9.531 1.00 52.69 254 PRO A CA 1
ATOM 2021 C C . PRO A 1 254 ? 21.558 5.777 -8.652 1.00 52.69 254 PRO A C 1
ATOM 2023 O O . PRO A 1 254 ? 20.579 5.086 -8.387 1.00 52.69 254 PRO A O 1
ATOM 2026 N N . ARG A 1 255 ? 21.692 7.023 -8.184 1.00 54.25 255 ARG A N 1
ATOM 2027 C CA . ARG A 1 255 ? 20.789 7.601 -7.174 1.00 54.25 255 ARG A CA 1
ATOM 2028 C C . ARG A 1 255 ? 19.463 8.099 -7.750 1.00 54.25 255 ARG A C 1
ATOM 2030 O O . ARG A 1 255 ? 18.572 8.427 -6.974 1.00 54.25 255 ARG A O 1
ATOM 2037 N N . ASN A 1 256 ? 19.346 8.217 -9.074 1.00 54.16 256 ASN A N 1
ATOM 2038 C CA . ASN A 1 256 ? 18.118 8.589 -9.779 1.00 54.16 256 ASN A CA 1
ATOM 2039 C C . ASN A 1 256 ? 18.158 8.166 -11.264 1.00 54.16 256 ASN A C 1
ATOM 2041 O O . ASN A 1 256 ? 19.208 7.783 -11.780 1.00 54.16 256 ASN A O 1
ATOM 2045 N N . LEU A 1 257 ? 17.008 8.269 -11.948 1.00 50.09 257 LEU A N 1
ATOM 2046 C CA . LEU A 1 257 ? 16.834 7.910 -13.369 1.00 50.09 257 LEU A CA 1
ATOM 2047 C C . LEU A 1 257 ? 17.567 8.835 -14.352 1.00 50.09 257 LEU A C 1
ATOM 2049 O O . LEU A 1 257 ? 17.831 8.431 -15.477 1.00 50.09 257 LEU A O 1
ATOM 2053 N N . GLU A 1 258 ? 17.911 10.060 -13.959 1.00 54.72 258 GLU A N 1
ATOM 2054 C CA . GLU A 1 258 ? 18.598 11.021 -14.837 1.00 54.72 258 GLU A CA 1
ATOM 2055 C C . GLU A 1 258 ? 20.099 10.721 -14.946 1.00 54.72 258 GLU A C 1
ATOM 2057 O O . GLU A 1 258 ? 20.700 10.893 -16.004 1.00 54.72 258 GLU A O 1
ATOM 2062 N N . GLN A 1 259 ? 20.698 10.173 -13.885 1.00 53.09 259 GLN A N 1
ATOM 2063 C CA . GLN A 1 259 ? 22.084 9.687 -13.865 1.00 53.09 259 GLN A CA 1
ATOM 2064 C C . GLN A 1 259 ? 22.323 8.458 -14.758 1.00 53.09 259 GLN A C 1
ATOM 2066 O O . GLN A 1 259 ? 23.457 8.008 -14.878 1.00 53.09 259 GLN A O 1
ATOM 2071 N N . LEU A 1 260 ? 21.267 7.922 -15.371 1.00 47.25 260 LEU A N 1
ATOM 2072 C CA . LEU A 1 260 ? 21.280 6.750 -16.246 1.00 47.25 260 LEU A CA 1
ATOM 2073 C C . LEU A 1 260 ? 21.261 7.103 -17.742 1.00 47.25 260 LEU A C 1
ATOM 2075 O O . LEU A 1 260 ? 21.336 6.204 -18.577 1.00 47.25 260 LEU A O 1
ATOM 2079 N N . ALA A 1 261 ? 21.130 8.389 -18.084 1.00 44.88 261 ALA A N 1
ATOM 2080 C CA . ALA A 1 261 ? 21.059 8.874 -19.464 1.00 44.88 261 ALA A CA 1
ATOM 2081 C C . ALA A 1 261 ? 22.407 9.367 -20.037 1.00 44.88 261 ALA A C 1
ATOM 2083 O O . ALA A 1 261 ? 22.455 9.728 -21.213 1.00 44.88 261 ALA A O 1
ATOM 2084 N N . ASN A 1 262 ? 23.476 9.363 -19.231 1.00 39.66 262 ASN A N 1
ATOM 2085 C CA . ASN A 1 262 ? 24.851 9.729 -19.606 1.00 39.66 262 ASN A CA 1
ATOM 2086 C C . ASN A 1 262 ? 25.792 8.527 -19.476 1.00 39.66 262 ASN A C 1
ATOM 2088 O O . ASN A 1 262 ? 26.841 8.545 -20.157 1.00 39.66 262 ASN A O 1
#

Secondary structure (DSSP, 8-state):
--S-S-HHHHHHHHHHHHHHHHHHHHH-TTSHHHHHHHHHHHHHHHHHTTS-S-EEEEEEEETTEEEEEEEE--TTTTT-TT--HHHHHHHHHHHHHHSGGGTTS--TTT----SHHHHHHHHHS----SSEEEEEPPTTPPSEEEEEEEE---HHHHHHHHTSTTEEEEEEEE--TTT--SSTTGGGGS-HHHHHHHHTT--EEEES----TT-TTT---HHHHHHHHHHHHHHHHHHHHHHHH--SSS----SSSGGG--